Protein AF-A0AAW1X2B5-F1 (afdb_monomer)

Nearest PDB structures (foldseek):
  7bmh-assembly1_A  TM=5.092E-01  e=4.587E+00  Plenodomus lingam

InterPro domains:
  IPR006766 Protein EXORDIUM-like [PF04674] (61-211)
  IPR006766 Protein EXORDIUM-like [PTHR31279] (61-211)

Organism: Rubus argutus (NCBI:txid59490)

pLDDT: mean 80.4, std 19.4, range [29.48, 98.5]

Mean predicted aligned error: 13.43 Å

Sequence (212 aa):
MASSSASKHLLSFILLLSLFCFSSAARSLAETSDQTQQPILFQYHNGPLLTGKISINLICKCGTHGSSKSSFIRGKSSKFAYIWVGNSETQCPGQCAWPFHQPIYGPQSPPLVAPNNDVGLDGMIINLASLLAGTVTNPFGNGFYQGPKEAPLEAASACPGVYAKGAYPGYAGDLLVDATTGASYNANGLNGKKYLLPALFDPSSSTCSTLV

Radius of gyration: 24.84 Å; Cα contacts (8 Å, |Δi|>4): 389; chains: 1; bounding box: 64×75×65 Å

Secondary structure (DSSP, 8-state):
---SHHHHHHHHHHHHHHHHHHHHHTTTTS------------EE--PPPP-S-------SSSEEEEEEEPP-BTTB--EEEEEEE--TTTS-HHHHSTTTS--SSS--PPPPPPTTS-HHHHHHHHHHHHHHHHHHH-TTSSSEEBS-TTS-B-TTTTSTT--STT-BTTB--S-EE-TTT--EESEE-GGG-EE----EEETTTTEEE---

Solvent-accessible surface area (backbone atoms only — not comparable to full-atom values): 12019 Å² total; per-residue (Å²): 142,89,86,66,67,68,63,55,53,52,54,52,50,53,54,52,51,52,57,52,52,53,57,61,67,65,58,81,79,72,87,83,91,69,90,73,81,70,79,72,70,65,45,76,58,84,50,78,68,72,86,84,92,70,60,72,52,84,63,94,41,45,53,50,53,43,59,48,72,46,75,74,56,95,90,44,68,50,77,46,56,37,43,31,48,13,59,6,65,79,32,55,31,32,69,26,8,54,63,40,28,60,44,83,66,79,61,80,55,82,49,45,42,40,53,74,80,33,43,27,61,50,12,31,49,29,42,45,50,32,36,48,45,30,36,40,48,24,27,77,77,41,19,38,41,42,80,54,83,93,64,56,37,24,40,20,66,67,21,74,68,30,35,15,50,86,39,49,98,67,38,51,30,66,56,49,63,41,91,87,78,57,17,45,28,50,42,84,50,73,95,81,38,44,37,54,52,60,9,36,49,35,70,89,78,64,42,65,46,48,81,69

Foldseek 3Di:
DPDDPVVVVVVVVVVVVVVVVVVVVVPVPDDDPDDPPDQPAWDFLPDDFDDDDADEDEDQDQWAKEKDWDDDDPND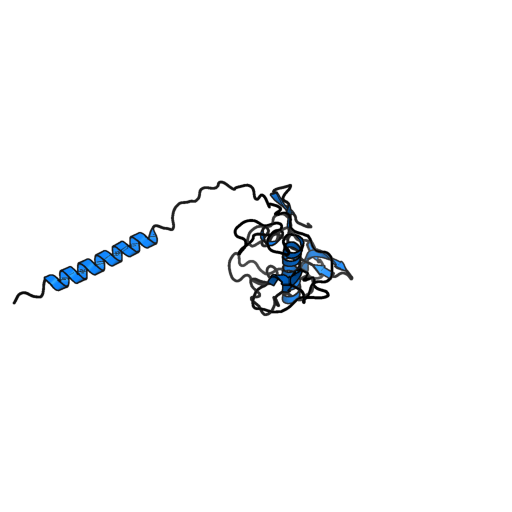IDIDIHIYGYQCVPRQVLVQQPQQDQHPDFDRDHHFQAQVNDSRVQSRQQSCLLNSQCCRQQVHLRGTFDDDSVDTCGFQNVQPLAQEPPDDTPRSYDFDADPPRRGTALDADPPRGGHGYGFTQDSVVSDGDHSD

Structure (mmCIF, N/CA/C/O backbone):
data_AF-A0AAW1X2B5-F1
#
_entry.id   AF-A0AAW1X2B5-F1
#
loop_
_atom_site.group_PDB
_atom_site.id
_atom_site.type_symbol
_atom_site.label_atom_id
_atom_site.label_alt_id
_atom_site.label_comp_id
_atom_site.label_asym_id
_atom_site.label_entity_id
_atom_site.label_seq_id
_atom_site.pdbx_PDB_ins_code
_atom_site.Cartn_x
_atom_site.Cartn_y
_atom_site.Cartn_z
_atom_site.occupancy
_atom_site.B_iso_or_equiv
_atom_site.auth_seq_id
_atom_site.auth_comp_id
_atom_site.auth_asym_id
_atom_site.auth_atom_id
_atom_site.pdbx_PDB_model_num
ATOM 1 N N . MET A 1 1 ? -25.873 59.648 -43.756 1.00 51.69 1 MET A N 1
ATOM 2 C CA . MET A 1 1 ? -26.276 58.821 -42.595 1.00 51.69 1 MET A CA 1
ATOM 3 C C . MET A 1 1 ? -26.430 57.374 -43.053 1.00 51.69 1 MET A C 1
ATOM 5 O O . MET A 1 1 ? -27.494 57.009 -43.520 1.00 51.69 1 MET A O 1
ATOM 9 N N . ALA A 1 2 ? -25.364 56.571 -43.004 1.00 52.06 2 ALA A N 1
ATOM 10 C CA . ALA A 1 2 ? -25.409 55.142 -43.341 1.00 52.06 2 ALA A CA 1
ATOM 11 C C . ALA A 1 2 ? -24.197 54.429 -42.712 1.00 52.06 2 ALA A C 1
ATOM 13 O O . ALA A 1 2 ? -23.234 54.119 -43.396 1.00 52.06 2 ALA A O 1
ATOM 14 N N . SER A 1 3 ? -24.183 54.260 -41.384 1.00 56.12 3 SER A N 1
ATOM 15 C CA . SER A 1 3 ? -23.099 53.526 -40.697 1.00 56.12 3 SER A CA 1
ATOM 16 C C . SER A 1 3 ? -23.541 52.891 -39.366 1.00 56.12 3 SER A C 1
ATOM 18 O O . SER A 1 3 ? -22.819 52.895 -38.379 1.00 56.12 3 SER A O 1
ATOM 20 N N . SER A 1 4 ? -24.778 52.385 -39.292 1.00 59.25 4 SER A N 1
ATOM 21 C CA . SER A 1 4 ? -25.322 51.790 -38.050 1.00 59.25 4 SER A CA 1
ATOM 22 C C . SER A 1 4 ? -25.773 50.332 -38.208 1.00 59.25 4 SER A C 1
ATOM 24 O O . SER A 1 4 ? -25.704 49.564 -37.251 1.00 59.25 4 SER A O 1
ATOM 26 N N . SER A 1 5 ? -26.159 49.900 -39.416 1.00 57.47 5 SER A N 1
ATOM 27 C CA . SER A 1 5 ? -26.649 48.527 -39.628 1.00 57.47 5 SER A CA 1
ATOM 28 C C . SER A 1 5 ? -25.516 47.495 -39.670 1.00 57.47 5 SER A C 1
ATOM 30 O O . SER A 1 5 ? -25.622 46.442 -39.049 1.00 57.47 5 SER A O 1
ATOM 32 N N . ALA A 1 6 ? -24.396 47.805 -40.334 1.00 61.16 6 ALA A N 1
ATOM 33 C CA . ALA A 1 6 ? -23.300 46.850 -40.538 1.00 61.16 6 ALA A CA 1
ATOM 34 C C . ALA A 1 6 ? -22.616 46.412 -39.226 1.00 61.16 6 ALA A C 1
ATOM 36 O O . ALA A 1 6 ? -22.298 45.238 -39.059 1.00 61.16 6 ALA A O 1
ATOM 37 N N . SER A 1 7 ? -22.463 47.330 -38.263 1.00 62.75 7 SER A N 1
ATOM 38 C CA . SER A 1 7 ? -21.841 47.042 -36.960 1.00 62.75 7 SER A CA 1
ATOM 39 C C . SER A 1 7 ? -22.688 46.087 -36.105 1.00 62.75 7 SER A C 1
ATOM 41 O O . SER A 1 7 ? -22.164 45.161 -35.487 1.00 62.75 7 SER A O 1
ATOM 43 N N . LYS A 1 8 ? -24.020 46.232 -36.144 1.00 69.31 8 LYS A N 1
ATOM 44 C CA . LYS A 1 8 ? -24.945 45.348 -35.416 1.00 69.31 8 LYS A CA 1
ATOM 45 C C . LYS A 1 8 ? -24.955 43.928 -35.985 1.00 69.31 8 LYS A C 1
ATOM 47 O O . LYS A 1 8 ? -24.995 42.969 -35.217 1.00 69.31 8 LYS A O 1
ATOM 52 N N . HIS A 1 9 ? -24.865 43.784 -37.309 1.00 70.75 9 HIS A N 1
ATOM 53 C CA . HIS A 1 9 ? -24.763 42.469 -37.947 1.00 70.75 9 HIS A CA 1
ATOM 54 C C . HIS A 1 9 ? -23.423 41.790 -37.655 1.00 70.75 9 HIS A C 1
ATOM 56 O O . HIS A 1 9 ? -23.406 40.590 -37.399 1.00 70.75 9 HIS A O 1
ATOM 62 N N . LEU A 1 10 ? -22.323 42.549 -37.603 1.00 73.12 10 LEU A N 1
ATOM 63 C CA . LEU A 1 10 ? -21.007 42.014 -37.251 1.00 73.12 10 LEU A CA 1
ATOM 64 C C . LEU A 1 10 ? -20.960 41.512 -35.797 1.00 73.12 10 LEU A C 1
ATOM 66 O O . LEU A 1 10 ? -20.498 40.402 -35.547 1.00 73.12 10 LEU A O 1
ATOM 70 N N . LEU A 1 11 ? -21.508 42.279 -34.848 1.00 70.81 11 LEU A N 1
ATOM 71 C CA . LEU A 1 11 ? -21.617 41.873 -33.439 1.00 70.81 11 LEU A CA 1
ATOM 72 C C . LEU A 1 11 ? -22.510 40.637 -33.253 1.00 70.81 11 LEU A C 1
ATOM 74 O O . LEU A 1 11 ? -22.144 39.721 -32.520 1.00 70.81 11 LEU A O 1
ATOM 78 N N . SER A 1 12 ? -23.652 40.576 -33.946 1.00 72.94 12 SER A N 1
ATOM 79 C CA . SER A 1 12 ? -24.540 39.408 -33.906 1.00 72.94 12 SER A CA 1
ATOM 80 C C . SER A 1 12 ? -23.884 38.163 -34.507 1.00 72.94 12 SER A C 1
ATOM 82 O O . SER A 1 12 ? -24.051 37.075 -33.959 1.00 72.94 12 SER A O 1
ATOM 84 N N . PHE A 1 13 ? -23.108 38.313 -35.584 1.00 74.94 13 PHE A N 1
ATOM 85 C CA . PHE A 1 13 ? -22.391 37.207 -36.215 1.00 74.94 13 PHE A CA 1
ATOM 86 C C . PHE A 1 13 ? -21.272 36.664 -35.316 1.00 74.94 13 PHE A C 1
ATOM 88 O O . PHE A 1 13 ? -21.129 35.452 -35.195 1.00 74.94 13 PHE A O 1
ATOM 95 N N . ILE A 1 14 ? -20.537 37.536 -34.614 1.00 75.81 14 ILE A N 1
ATOM 96 C CA . ILE A 1 14 ? -19.508 37.134 -33.638 1.00 75.81 14 ILE A CA 1
ATOM 97 C C . ILE A 1 14 ? -20.132 36.395 -32.443 1.00 75.81 14 ILE A C 1
ATOM 99 O O . ILE A 1 14 ? -19.587 35.383 -32.003 1.00 75.81 14 ILE A O 1
ATOM 103 N N . LEU A 1 15 ? -21.289 36.853 -31.947 1.00 72.62 15 LEU A N 1
ATOM 104 C CA . LEU A 1 15 ? -22.002 36.192 -30.848 1.00 72.62 15 LEU A CA 1
ATOM 105 C C . LEU A 1 15 ? -22.553 34.812 -31.259 1.00 72.62 15 LEU A C 1
ATOM 107 O O . LEU A 1 15 ? -22.524 33.866 -30.477 1.00 72.62 15 LEU A O 1
ATOM 111 N N . LEU A 1 16 ? -23.025 34.674 -32.501 1.00 71.44 16 LEU A N 1
ATOM 112 C CA . LEU A 1 16 ? -23.466 33.390 -33.055 1.00 71.44 16 LEU A CA 1
ATOM 113 C C . LEU A 1 16 ? -22.288 32.430 -33.285 1.00 71.44 16 LEU A C 1
ATOM 115 O O . LEU A 1 16 ? -22.411 31.241 -32.990 1.00 71.44 16 LEU A O 1
ATOM 119 N N . LEU A 1 17 ? -21.134 32.931 -33.744 1.00 69.81 17 LEU A N 1
ATOM 120 C CA . LEU A 1 17 ? -19.923 32.121 -33.914 1.00 69.81 17 LEU A CA 1
ATOM 121 C C . LEU A 1 17 ? -19.403 31.580 -32.573 1.00 69.81 17 LEU A C 1
ATOM 123 O O . LEU A 1 17 ? -18.979 30.427 -32.501 1.00 69.81 17 LEU A O 1
ATOM 127 N N . SER A 1 18 ? -19.456 32.379 -31.501 1.00 67.94 18 SER A N 1
ATOM 128 C CA . SER A 1 18 ? -19.015 31.936 -30.174 1.00 67.94 18 SER A CA 1
ATOM 129 C C . SER A 1 18 ? -19.947 30.872 -29.583 1.00 67.94 18 SER A C 1
ATOM 131 O O . SER A 1 18 ? -19.462 29.855 -29.088 1.00 67.94 18 SER A O 1
ATOM 133 N N . LEU A 1 19 ? -21.269 31.027 -29.722 1.00 60.09 19 LEU A N 1
ATOM 134 C CA . LEU A 1 19 ? -22.259 30.009 -29.333 1.00 60.09 19 LEU A CA 1
ATOM 135 C C . LEU A 1 19 ? -22.094 28.687 -30.117 1.00 60.09 19 LEU A C 1
ATOM 137 O O . LEU A 1 19 ? -22.275 27.600 -29.557 1.00 60.09 19 LEU A O 1
ATOM 141 N N . PHE A 1 20 ? -21.686 28.755 -31.389 1.00 58.62 20 PHE A N 1
ATOM 142 C CA . PHE A 1 20 ? -21.415 27.571 -32.214 1.00 58.62 20 PHE A CA 1
ATOM 143 C C . PHE A 1 20 ? -20.097 26.863 -31.832 1.00 58.62 20 PHE A C 1
ATOM 145 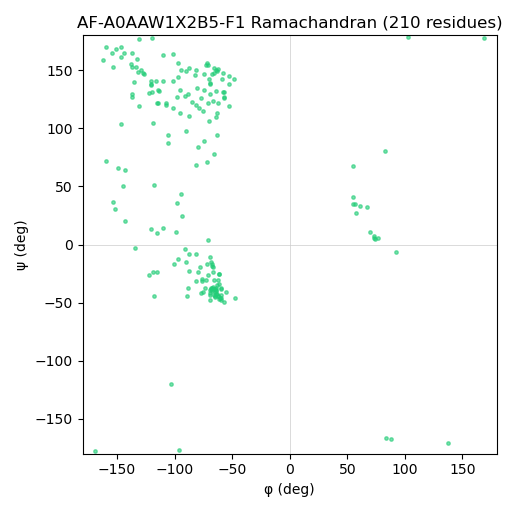O O . PHE A 1 20 ? -20.043 25.630 -31.773 1.00 58.62 20 PHE A O 1
ATOM 152 N N . CYS A 1 21 ? -19.050 27.618 -31.474 1.00 53.88 21 CYS A N 1
ATOM 153 C CA . CYS A 1 21 ? -17.799 27.058 -30.946 1.00 53.88 21 CYS A CA 1
ATOM 154 C C . CYS A 1 21 ? -17.984 26.381 -29.575 1.00 53.88 21 CYS A C 1
ATOM 156 O O . CYS A 1 21 ? -17.426 25.306 -29.351 1.00 53.88 21 CYS A O 1
ATOM 158 N N . PHE A 1 22 ? -18.820 26.934 -28.687 1.00 51.41 22 PHE A N 1
ATOM 159 C CA . PHE A 1 22 ? -19.148 26.296 -27.401 1.00 51.41 22 PHE A CA 1
ATOM 160 C C . PHE A 1 22 ? -19.875 24.953 -27.572 1.00 51.41 22 PHE A C 1
ATOM 162 O O . PHE A 1 22 ? -19.616 24.007 -26.829 1.00 51.41 22 PHE A O 1
ATOM 169 N N . SER A 1 23 ? -20.717 24.825 -28.602 1.00 54.38 23 SER A N 1
ATOM 170 C CA . SER A 1 23 ? -21.409 23.566 -28.919 1.00 54.38 23 SER A CA 1
ATOM 171 C C . SER A 1 23 ? -20.467 22.490 -29.480 1.00 54.38 23 SER A C 1
ATOM 173 O O . SER A 1 23 ? -20.725 21.299 -29.320 1.00 54.38 23 SER A O 1
ATOM 175 N N . SER A 1 24 ? -19.360 22.900 -30.108 1.00 49.97 24 SER A N 1
ATOM 176 C CA . SER A 1 24 ? -18.349 21.985 -30.660 1.00 49.97 24 SER A CA 1
ATOM 177 C C . SER A 1 24 ? -17.382 21.475 -29.585 1.00 49.97 24 SER A C 1
ATOM 179 O O . SER A 1 24 ? -16.947 20.329 -29.650 1.00 49.97 24 SER A O 1
ATOM 181 N N . ALA A 1 25 ? -17.107 22.278 -28.551 1.00 48.47 25 ALA A N 1
ATOM 182 C CA . ALA A 1 25 ? -16.304 21.857 -27.401 1.00 48.47 25 ALA A CA 1
ATOM 183 C C . ALA A 1 25 ? -17.080 20.946 -26.425 1.00 48.47 25 ALA A C 1
ATOM 185 O O . ALA A 1 25 ? -16.487 20.070 -25.801 1.00 48.47 25 ALA A O 1
ATOM 186 N N . ALA A 1 26 ? -18.407 21.098 -26.326 1.00 50.47 26 ALA A N 1
ATOM 187 C CA . ALA A 1 26 ? -19.252 20.289 -25.440 1.00 50.47 26 ALA A CA 1
ATOM 188 C C . ALA A 1 26 ? -19.641 18.906 -26.008 1.00 50.47 26 ALA A C 1
ATOM 190 O O . ALA A 1 26 ? -20.211 18.090 -25.288 1.00 50.47 26 ALA A O 1
ATOM 191 N N . ARG A 1 27 ? -19.338 18.616 -27.283 1.00 47.69 27 ARG A N 1
ATOM 192 C CA . ARG A 1 27 ? -19.651 17.323 -27.925 1.00 47.69 27 ARG A CA 1
ATOM 193 C C . ARG A 1 27 ? -18.550 16.265 -27.815 1.00 47.69 27 ARG A C 1
ATOM 195 O O . ARG A 1 27 ? -18.793 15.128 -28.194 1.00 47.69 27 ARG A O 1
ATOM 202 N N . SER A 1 28 ? -17.390 16.579 -27.238 1.00 47.53 28 SER A N 1
ATOM 203 C CA . SER A 1 28 ? -16.326 15.589 -26.992 1.00 47.53 28 SER A CA 1
ATOM 204 C C . SER A 1 28 ? -16.378 14.991 -25.576 1.00 47.53 28 SER A C 1
ATOM 206 O O . SER A 1 28 ? -15.348 14.880 -24.914 1.00 47.53 28 SER A O 1
ATOM 208 N N . LEU A 1 29 ? -17.571 14.633 -25.090 1.00 40.59 29 LEU A N 1
ATOM 209 C CA . LEU A 1 29 ? -17.758 13.958 -23.792 1.00 40.59 29 LEU A CA 1
ATOM 210 C C . LEU A 1 29 ? -18.877 12.897 -23.799 1.00 40.59 29 LEU A C 1
ATOM 212 O O . LEU A 1 29 ? -19.368 12.504 -22.744 1.00 40.59 29 LEU A O 1
ATOM 216 N N . ALA A 1 30 ? -19.266 12.404 -24.975 1.00 44.66 30 ALA A N 1
ATOM 217 C CA . ALA A 1 30 ? -20.167 11.266 -25.100 1.00 44.66 30 ALA A CA 1
ATOM 218 C C . ALA A 1 30 ? -19.658 10.317 -26.197 1.00 44.66 30 ALA A C 1
ATOM 220 O O . ALA A 1 30 ? -19.367 10.762 -27.301 1.00 44.66 30 ALA A O 1
ATOM 221 N N . GLU A 1 31 ? -19.573 9.031 -25.844 1.00 40.00 31 GLU A N 1
ATOM 222 C CA . GLU A 1 31 ? -19.317 7.857 -26.698 1.00 40.00 31 GLU A CA 1
ATOM 223 C C . GLU A 1 31 ? -17.861 7.522 -27.067 1.00 40.00 31 GLU A C 1
ATOM 225 O O . GLU A 1 31 ? -17.415 7.681 -28.197 1.00 40.00 31 GLU A O 1
ATOM 230 N N . THR A 1 32 ? -17.150 6.873 -26.135 1.00 29.48 32 THR A N 1
ATOM 231 C CA . THR A 1 32 ? -16.532 5.562 -26.440 1.00 29.48 32 THR A CA 1
ATOM 232 C C . THR A 1 32 ? -16.468 4.701 -25.174 1.00 29.48 32 THR A C 1
ATOM 234 O O . THR A 1 32 ? -15.411 4.403 -24.629 1.00 29.48 32 THR A O 1
ATOM 237 N N . SER A 1 33 ? -17.636 4.322 -24.656 1.00 37.09 33 SER A N 1
ATOM 238 C CA . SER A 1 33 ? -17.755 3.120 -23.832 1.00 37.09 33 SER A CA 1
ATOM 239 C C . SER A 1 33 ? -17.816 1.914 -24.767 1.00 37.09 33 SER A C 1
ATOM 241 O O . SER A 1 33 ? -18.905 1.463 -25.113 1.00 37.09 33 SER A O 1
ATOM 243 N N . ASP A 1 34 ? -16.660 1.421 -25.204 1.00 30.62 34 ASP A N 1
ATOM 244 C CA . ASP A 1 34 ? -16.559 0.057 -25.723 1.00 30.62 34 ASP A CA 1
ATOM 245 C C . ASP A 1 34 ? -15.583 -0.724 -24.842 1.00 30.62 34 ASP A C 1
ATOM 247 O O . ASP A 1 34 ? -14.369 -0.497 -24.825 1.00 30.62 34 ASP A O 1
ATOM 251 N N . GLN A 1 35 ? -16.164 -1.581 -24.006 1.00 38.78 35 GLN A N 1
ATOM 252 C CA . GLN A 1 35 ? -15.448 -2.523 -23.167 1.00 38.78 35 GLN A CA 1
ATOM 253 C C . GLN A 1 35 ? -14.922 -3.666 -24.040 1.00 38.78 35 GLN A C 1
ATOM 255 O O . GLN A 1 35 ? -15.532 -4.726 -24.131 1.00 38.78 35 GLN A O 1
ATOM 260 N N . THR A 1 36 ? -13.717 -3.514 -24.576 1.00 31.20 36 THR A N 1
ATOM 261 C CA . THR A 1 36 ? -12.809 -4.658 -24.711 1.00 31.20 36 THR A CA 1
ATOM 262 C C . THR A 1 36 ? -11.732 -4.516 -23.656 1.00 31.20 36 THR A C 1
ATOM 264 O O . THR A 1 36 ? -10.735 -3.819 -23.836 1.00 31.20 36 THR A O 1
ATOM 267 N N . GLN A 1 37 ? -11.973 -5.158 -22.517 1.00 36.97 37 GLN A N 1
ATOM 268 C CA . GLN A 1 37 ? -11.003 -5.338 -21.451 1.00 36.97 37 GLN A CA 1
ATOM 269 C C . GLN A 1 37 ? -9.857 -6.178 -22.031 1.00 36.97 37 GLN A C 1
ATOM 271 O O . GLN A 1 37 ? -9.945 -7.402 -22.118 1.00 36.97 37 GLN A O 1
ATOM 276 N N . GLN A 1 38 ? -8.808 -5.513 -22.525 1.00 38.38 38 GLN A N 1
ATOM 277 C CA . GLN A 1 38 ? -7.570 -6.200 -22.868 1.00 38.38 38 GLN A CA 1
ATOM 278 C C . GLN A 1 38 ? -7.073 -6.904 -21.598 1.00 38.38 38 GLN A C 1
ATOM 280 O O . GLN A 1 38 ? -7.033 -6.265 -20.541 1.00 38.38 38 GLN A O 1
ATOM 285 N N . PRO A 1 39 ? -6.716 -8.198 -21.661 1.00 41.91 39 PRO A N 1
ATOM 286 C CA . PRO A 1 39 ? -6.140 -8.877 -20.517 1.00 41.91 39 PRO A CA 1
ATOM 287 C C . PRO A 1 39 ? -4.891 -8.110 -20.079 1.00 41.91 39 PRO A C 1
ATOM 289 O O . PRO A 1 39 ? -4.003 -7.806 -20.878 1.00 41.91 39 PRO A O 1
ATOM 292 N N . ILE A 1 40 ? -4.881 -7.753 -18.802 1.00 48.50 40 ILE A N 1
ATOM 293 C CA . ILE A 1 40 ? -3.825 -7.065 -18.072 1.00 48.50 40 ILE A CA 1
ATOM 294 C C . ILE A 1 40 ? -2.599 -7.985 -18.003 1.00 48.50 40 ILE A C 1
ATOM 296 O O . ILE A 1 40 ? -2.346 -8.665 -17.014 1.00 48.50 40 ILE A O 1
ATOM 300 N N . LEU A 1 41 ? -1.861 -8.059 -19.110 1.00 55.66 41 LEU A N 1
ATOM 301 C CA . LEU A 1 41 ? -0.647 -8.853 -19.225 1.00 55.66 41 LEU A CA 1
ATOM 302 C C . LEU A 1 41 ? 0.547 -7.984 -18.830 1.00 55.66 41 LEU A C 1
ATOM 304 O O . LEU A 1 41 ? 1.059 -7.213 -19.642 1.00 55.66 41 LEU A O 1
ATOM 308 N N . PHE A 1 42 ? 0.999 -8.117 -17.582 1.00 48.75 42 PHE A N 1
ATOM 309 C CA . PHE A 1 42 ? 2.261 -7.527 -17.145 1.00 48.75 42 PHE A CA 1
ATOM 310 C C . PHE A 1 42 ? 3.406 -8.148 -17.933 1.00 48.75 42 PHE A C 1
ATOM 312 O O . PHE A 1 42 ? 3.700 -9.337 -17.803 1.00 48.75 42 PHE A O 1
ATOM 319 N N . GLN A 1 43 ? 4.054 -7.342 -18.767 1.00 58.38 43 GLN A N 1
ATOM 320 C CA . GLN A 1 43 ? 5.165 -7.810 -19.579 1.00 58.38 43 GLN A CA 1
ATOM 321 C C . GLN A 1 43 ? 6.464 -7.665 -18.796 1.00 58.38 43 GLN A C 1
ATOM 323 O O . GLN A 1 43 ? 6.770 -6.605 -18.251 1.00 58.38 43 GLN A O 1
ATOM 328 N N . TYR A 1 44 ? 7.241 -8.745 -18.742 1.00 46.56 44 TYR A N 1
ATOM 329 C CA . TYR A 1 44 ? 8.595 -8.689 -18.217 1.00 46.56 44 TYR A CA 1
ATOM 330 C C . TYR A 1 44 ? 9.531 -8.110 -19.272 1.00 46.56 44 TYR A C 1
ATOM 332 O O . TYR A 1 44 ? 9.754 -8.720 -20.316 1.00 46.56 44 TYR A O 1
ATOM 340 N N . HIS A 1 45 ? 10.142 -6.966 -18.987 1.00 64.38 45 HIS A N 1
ATOM 341 C CA . HIS A 1 45 ? 11.088 -6.326 -19.903 1.00 64.38 45 HIS A CA 1
ATOM 342 C C . HIS A 1 45 ? 12.565 -6.712 -19.636 1.00 64.38 45 HIS A C 1
ATOM 344 O O . HIS A 1 45 ? 13.479 -5.988 -20.033 1.00 64.38 45 HIS A O 1
ATOM 350 N N . ASN A 1 46 ? 12.813 -7.880 -19.020 1.00 61.97 46 ASN A N 1
ATOM 351 C CA . ASN A 1 46 ? 14.142 -8.480 -18.796 1.00 61.97 46 ASN A CA 1
ATOM 352 C C . ASN A 1 46 ? 15.117 -7.645 -17.933 1.00 61.97 46 ASN A C 1
ATOM 354 O O . ASN A 1 46 ? 16.332 -7.665 -18.146 1.00 61.97 46 ASN A O 1
ATOM 358 N N . GLY A 1 47 ? 14.595 -6.901 -16.954 1.00 56.19 47 GLY A N 1
ATOM 359 C CA . GLY A 1 47 ? 15.385 -6.094 -16.017 1.00 56.19 47 GLY A CA 1
ATOM 360 C C . GLY A 1 47 ? 15.861 -6.859 -14.761 1.00 56.19 47 GLY A C 1
ATOM 361 O O . GLY A 1 47 ? 15.186 -7.782 -14.318 1.00 56.19 47 GLY A O 1
ATOM 362 N N . PRO A 1 48 ? 16.994 -6.479 -14.136 1.00 49.16 48 PRO A N 1
ATOM 363 C CA . PRO A 1 48 ? 17.461 -7.100 -12.890 1.00 49.16 48 PRO A CA 1
ATOM 364 C C . PRO A 1 48 ? 16.556 -6.769 -11.687 1.00 49.16 48 PRO A C 1
ATOM 366 O O . PRO A 1 48 ? 16.196 -5.608 -11.520 1.00 49.16 48 PRO A O 1
ATOM 369 N N . LEU A 1 49 ? 16.264 -7.752 -10.821 1.00 53.22 49 LEU A N 1
ATOM 370 C CA . LEU A 1 49 ? 15.539 -7.595 -9.543 1.00 53.22 49 LEU A CA 1
ATOM 371 C C . LEU A 1 49 ? 16.522 -7.310 -8.388 1.00 53.22 49 LEU A C 1
ATOM 373 O O . LEU A 1 49 ? 17.664 -7.775 -8.418 1.00 53.22 49 LEU A O 1
ATOM 377 N N . LEU A 1 50 ? 16.106 -6.557 -7.365 1.00 50.88 50 LEU A N 1
ATOM 378 C CA . LEU A 1 50 ? 16.994 -6.151 -6.263 1.00 50.88 50 LEU A CA 1
ATOM 379 C C . LEU A 1 50 ? 16.953 -7.059 -5.027 1.00 50.88 50 LEU A C 1
ATOM 381 O O . LEU A 1 50 ? 15.912 -7.590 -4.654 1.00 50.88 50 LEU A O 1
ATOM 385 N N . THR A 1 51 ? 18.096 -7.114 -4.331 1.00 49.34 51 THR A N 1
ATOM 386 C CA . THR A 1 51 ? 18.286 -7.674 -2.979 1.00 49.34 51 THR A CA 1
ATOM 387 C C . THR A 1 51 ? 19.193 -6.733 -2.161 1.00 49.34 51 THR A C 1
ATOM 389 O O . THR A 1 51 ? 20.283 -6.411 -2.634 1.00 49.34 51 THR A O 1
ATOM 392 N N . GLY A 1 52 ? 18.802 -6.285 -0.956 1.00 51.12 52 GLY A N 1
ATOM 393 C CA . GLY A 1 52 ? 19.660 -5.463 -0.069 1.00 51.12 52 GLY A CA 1
ATOM 394 C C . GLY A 1 52 ? 18.966 -4.281 0.639 1.00 51.12 52 GLY A C 1
ATOM 395 O O . GLY A 1 52 ? 17.745 -4.172 0.611 1.00 51.12 52 GLY A O 1
ATOM 396 N N . LYS A 1 53 ? 19.746 -3.403 1.304 1.00 37.28 53 LYS A N 1
ATOM 397 C CA . LYS A 1 53 ? 19.258 -2.211 2.047 1.00 37.28 53 LYS A CA 1
ATOM 398 C C . LYS A 1 53 ? 18.971 -1.025 1.106 1.00 37.28 53 LYS A C 1
ATOM 400 O O . LYS A 1 53 ? 19.813 -0.701 0.275 1.00 37.28 53 LYS A O 1
ATOM 405 N N . ILE A 1 54 ? 17.826 -0.357 1.290 1.00 49.56 54 ILE A N 1
ATOM 406 C CA . ILE A 1 54 ? 17.289 0.717 0.425 1.00 49.56 54 ILE A CA 1
ATOM 407 C C . ILE A 1 54 ? 17.127 2.021 1.244 1.00 49.56 54 ILE A C 1
ATOM 409 O O . ILE A 1 54 ? 16.687 1.963 2.390 1.00 49.56 54 ILE A O 1
ATOM 413 N N . SER A 1 55 ? 17.498 3.187 0.690 1.00 41.62 55 SER A N 1
ATOM 414 C CA . SER A 1 55 ? 17.441 4.510 1.363 1.00 41.62 55 SER A CA 1
ATOM 415 C C . SER A 1 55 ? 16.174 5.313 1.020 1.00 41.62 55 SER A C 1
ATOM 417 O O . SER A 1 55 ? 15.758 5.272 -0.136 1.00 41.62 55 SER A O 1
ATOM 419 N N . ILE A 1 56 ? 15.635 6.077 1.996 1.00 40.19 56 ILE A N 1
ATOM 420 C CA . ILE A 1 56 ? 14.367 6.850 1.943 1.00 40.19 56 ILE A CA 1
ATOM 421 C C . ILE A 1 56 ? 14.596 8.360 2.184 1.00 40.19 56 ILE A C 1
ATOM 423 O O . ILE A 1 56 ? 15.378 8.718 3.057 1.00 40.19 56 ILE A O 1
ATOM 427 N N . ASN A 1 57 ? 13.933 9.246 1.420 1.00 37.84 57 ASN A N 1
ATOM 428 C CA . ASN A 1 57 ? 13.970 10.729 1.536 1.00 37.84 57 ASN A CA 1
ATOM 429 C C . ASN A 1 57 ? 12.527 11.321 1.542 1.00 37.84 57 ASN A C 1
ATOM 431 O O . ASN A 1 57 ? 11.613 10.518 1.362 1.00 37.84 57 ASN A O 1
ATOM 435 N N . LEU A 1 58 ? 12.299 12.664 1.710 1.00 36.56 58 LEU A N 1
ATOM 436 C CA . LEU A 1 58 ? 10.949 13.336 1.743 1.00 36.56 58 LEU A CA 1
ATOM 437 C C . LEU A 1 58 ? 10.645 14.462 0.645 1.00 36.56 58 LEU A C 1
ATOM 439 O O . LEU A 1 58 ? 11.554 15.218 0.337 1.00 36.56 58 LEU A O 1
ATOM 443 N N . ILE A 1 59 ? 9.423 14.570 0.045 1.00 46.22 59 ILE A N 1
ATOM 444 C CA . ILE A 1 59 ? 8.830 15.347 -1.109 1.00 46.22 59 ILE A CA 1
ATOM 445 C C . ILE A 1 59 ? 7.273 15.315 -0.945 1.00 46.22 59 ILE A C 1
ATOM 447 O O . ILE A 1 59 ? 6.768 14.436 -0.278 1.00 46.22 59 ILE A O 1
ATOM 451 N N . CYS A 1 60 ? 6.460 16.217 -1.516 1.00 54.00 60 CYS A N 1
ATOM 452 C CA . CYS A 1 60 ? 4.980 16.197 -1.399 1.00 54.00 60 CYS A CA 1
ATOM 453 C C . CYS A 1 60 ? 4.277 15.212 -2.380 1.00 54.00 60 CYS A C 1
ATOM 455 O O . CYS A 1 60 ? 3.627 15.624 -3.339 1.00 54.00 60 CYS A O 1
ATOM 457 N N . LYS A 1 61 ? 4.459 13.901 -2.182 1.00 72.94 61 LYS A N 1
ATOM 458 C CA . LYS A 1 61 ? 3.756 12.774 -2.846 1.00 72.94 61 LYS A CA 1
ATOM 459 C C . LYS A 1 61 ? 3.630 11.634 -1.818 1.00 72.94 61 LYS A C 1
ATOM 461 O O . LYS A 1 61 ? 4.404 11.616 -0.876 1.00 72.94 61 LYS A O 1
ATOM 466 N N . CYS A 1 62 ? 2.745 10.647 -1.983 1.00 87.75 62 CYS A N 1
ATOM 467 C CA . CYS A 1 62 ? 2.725 9.502 -1.045 1.00 87.75 62 CYS A CA 1
ATOM 468 C C . CYS A 1 62 ? 4.039 8.701 -1.079 1.00 87.75 62 CYS A C 1
ATOM 470 O O . CYS A 1 62 ? 4.502 8.166 -0.072 1.00 87.75 62 CYS A O 1
ATOM 472 N N . GLY A 1 63 ? 4.680 8.684 -2.247 1.00 89.12 63 GLY A N 1
ATOM 473 C CA . GLY A 1 63 ? 6.024 8.176 -2.447 1.00 89.12 63 GLY A CA 1
ATOM 474 C C . GLY A 1 63 ? 6.367 8.030 -3.931 1.00 89.12 63 GLY A C 1
ATOM 475 O O . GLY A 1 63 ? 5.551 8.325 -4.804 1.00 89.12 63 GLY A O 1
ATOM 476 N N . THR A 1 64 ? 7.592 7.611 -4.223 1.00 89.44 64 THR A N 1
ATOM 477 C CA . THR A 1 64 ? 8.058 7.181 -5.545 1.00 89.44 64 THR A CA 1
ATOM 478 C C . THR A 1 64 ? 9.208 6.208 -5.354 1.00 89.44 64 THR A C 1
ATOM 480 O O . THR A 1 64 ? 9.940 6.304 -4.376 1.00 89.44 64 THR A O 1
ATOM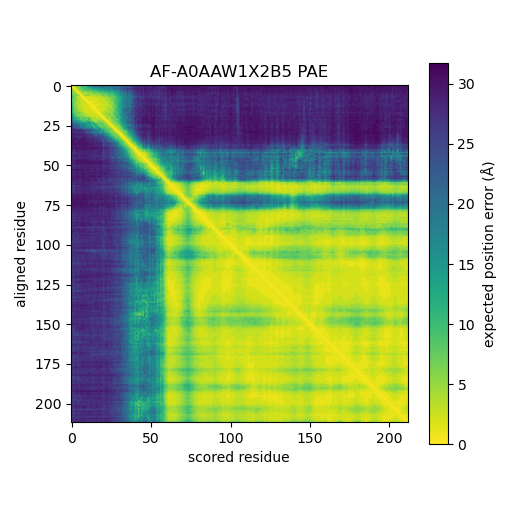 483 N N . HIS A 1 65 ? 9.430 5.303 -6.295 1.00 90.88 65 HIS A N 1
ATOM 484 C CA . HIS A 1 65 ? 10.729 4.645 -6.409 1.00 90.88 65 HIS A CA 1
ATOM 485 C C . HIS A 1 65 ? 11.437 5.128 -7.667 1.00 90.88 65 HIS A C 1
ATOM 487 O O . HIS A 1 65 ? 10.838 5.782 -8.523 1.00 90.88 65 HIS A O 1
ATOM 493 N N . GLY A 1 66 ? 12.741 4.904 -7.725 1.00 90.25 66 GLY A N 1
ATOM 494 C CA . GLY A 1 66 ? 13.560 5.316 -8.849 1.00 90.25 66 GLY A CA 1
ATOM 495 C C . GLY A 1 66 ? 14.944 4.706 -8.769 1.00 90.25 66 GLY A C 1
ATOM 496 O O . GLY A 1 66 ? 15.265 3.953 -7.853 1.00 90.25 66 GLY A O 1
ATOM 497 N N . SER A 1 67 ? 15.794 5.058 -9.726 1.00 90.31 67 SER A N 1
ATOM 498 C CA . SER A 1 67 ? 17.179 4.604 -9.737 1.00 90.31 67 SER A CA 1
ATOM 499 C C . SER A 1 67 ? 18.149 5.729 -10.021 1.00 90.31 67 SER A C 1
ATOM 501 O O . SER A 1 67 ? 17.822 6.727 -10.663 1.00 90.31 67 SER A O 1
ATOM 503 N N . SER A 1 68 ? 19.363 5.567 -9.514 1.00 88.44 68 SER A N 1
ATOM 504 C CA . SER A 1 68 ? 20.467 6.478 -9.760 1.00 88.44 68 SER A CA 1
ATOM 505 C C . SER A 1 68 ? 21.744 5.694 -10.040 1.00 88.44 68 SER A C 1
ATOM 507 O O . SER A 1 68 ? 21.828 4.480 -9.827 1.00 88.44 68 SER A O 1
ATOM 509 N N . LYS A 1 69 ? 22.744 6.387 -10.579 1.00 87.69 69 LYS A N 1
ATOM 510 C CA . LYS A 1 69 ? 24.085 5.843 -10.770 1.00 87.69 69 LYS A CA 1
ATOM 511 C C . LYS A 1 69 ? 24.907 6.150 -9.528 1.00 87.69 69 LYS A C 1
ATOM 513 O O . LYS A 1 69 ? 24.995 7.295 -9.098 1.0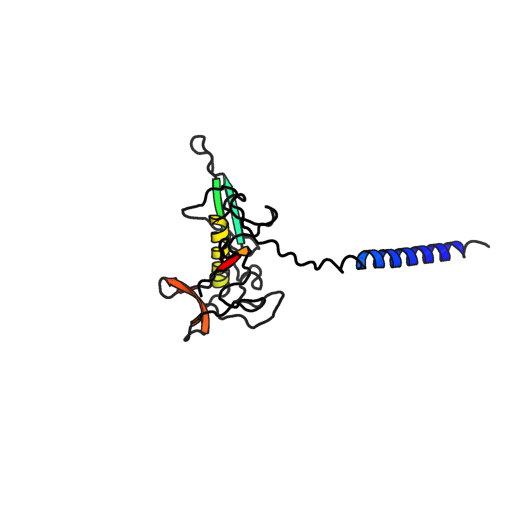0 87.69 69 LYS A O 1
ATOM 518 N N . SER A 1 70 ? 25.526 5.122 -8.970 1.00 77.81 70 SER A N 1
ATOM 519 C CA . SER A 1 70 ? 26.546 5.267 -7.943 1.00 77.81 70 SER A CA 1
ATOM 520 C C . SER A 1 70 ? 27.780 5.955 -8.523 1.00 77.81 70 SER A C 1
ATOM 522 O O . SER A 1 70 ? 28.093 5.808 -9.713 1.00 77.81 70 SER A O 1
ATOM 524 N N . SER A 1 71 ? 28.503 6.653 -7.645 1.00 75.56 71 SER A N 1
ATOM 525 C CA . SER A 1 71 ? 29.814 7.234 -7.921 1.00 75.56 71 SER A CA 1
ATOM 526 C C . SER A 1 71 ? 30.744 6.211 -8.571 1.00 75.56 71 SER A C 1
ATOM 528 O O . SER A 1 71 ? 30.729 5.028 -8.222 1.00 75.56 71 SER A O 1
ATOM 530 N N . PHE A 1 72 ? 31.558 6.676 -9.519 1.00 73.00 72 PHE A N 1
ATOM 531 C CA . PHE A 1 72 ? 32.562 5.855 -10.187 1.00 73.00 72 PHE A CA 1
ATOM 532 C C . PHE A 1 72 ? 33.608 5.385 -9.175 1.00 73.00 72 PHE A C 1
ATOM 534 O O . PHE A 1 72 ? 34.431 6.170 -8.712 1.00 73.00 72 PHE A O 1
ATOM 541 N N . ILE A 1 73 ? 33.606 4.090 -8.860 1.00 71.75 73 ILE A N 1
ATOM 542 C CA . ILE A 1 73 ? 34.652 3.459 -8.054 1.00 71.75 73 ILE A CA 1
ATOM 543 C C . ILE A 1 73 ? 35.360 2.439 -8.947 1.00 71.75 73 ILE A C 1
ATOM 545 O O . ILE A 1 73 ? 34.731 1.538 -9.499 1.00 71.75 73 ILE A O 1
ATOM 549 N N . ARG A 1 74 ? 36.681 2.596 -9.120 1.00 70.56 74 ARG A N 1
ATOM 550 C CA . ARG A 1 74 ? 37.537 1.705 -9.937 1.00 70.56 74 ARG A CA 1
ATOM 551 C C . ARG A 1 74 ? 37.059 1.534 -11.392 1.00 70.56 74 ARG A C 1
ATOM 553 O O . ARG A 1 74 ? 37.060 0.428 -11.926 1.00 70.56 74 ARG A O 1
ATOM 560 N N . GLY A 1 75 ? 36.614 2.619 -12.028 1.00 73.31 75 GLY A N 1
ATOM 561 C CA . GLY A 1 75 ? 36.199 2.611 -13.439 1.00 73.31 75 GLY A CA 1
ATOM 562 C C . GLY A 1 75 ? 34.855 1.927 -13.723 1.00 73.31 75 GLY A C 1
ATOM 563 O O . GLY A 1 75 ? 34.471 1.818 -14.883 1.00 73.31 75 GLY A O 1
ATOM 564 N N . LYS A 1 76 ? 34.115 1.493 -12.692 1.00 71.19 76 LYS A N 1
ATOM 565 C CA . LYS A 1 76 ? 32.763 0.937 -12.826 1.00 71.19 76 LYS A CA 1
ATOM 566 C C . LYS A 1 76 ? 31.750 1.865 -12.155 1.00 71.19 76 LYS A C 1
ATOM 568 O O . LYS A 1 76 ? 31.957 2.312 -11.028 1.00 71.19 76 LYS A O 1
ATOM 573 N N . SER A 1 77 ? 30.658 2.157 -12.859 1.00 74.38 77 SER A N 1
ATOM 574 C CA . SER A 1 77 ? 29.480 2.825 -12.302 1.00 74.38 77 SER A CA 1
ATOM 575 C C . SER A 1 77 ? 28.364 1.793 -12.187 1.00 74.38 77 SER A C 1
ATOM 577 O O . SER A 1 77 ? 27.991 1.164 -13.177 1.00 74.38 77 SER A O 1
ATOM 579 N N . SER A 1 78 ? 27.857 1.603 -10.972 1.00 80.62 78 SER A N 1
ATOM 580 C CA . SER A 1 78 ? 26.752 0.683 -10.689 1.00 80.62 78 SER A CA 1
ATOM 581 C C . SER A 1 78 ? 25.458 1.471 -10.544 1.00 80.62 78 SER A C 1
ATOM 583 O O . SER A 1 78 ? 25.461 2.550 -9.957 1.00 80.62 78 SER A O 1
ATOM 585 N N . LYS A 1 79 ? 24.341 0.950 -11.052 1.00 86.00 79 LYS A N 1
ATOM 586 C CA . LYS A 1 79 ? 23.022 1.515 -10.747 1.00 86.00 79 LYS A CA 1
ATOM 587 C C . LYS A 1 79 ? 22.529 0.982 -9.402 1.00 86.00 79 LYS A C 1
ATOM 589 O O . LYS A 1 79 ? 22.781 -0.174 -9.076 1.00 86.00 79 LYS A O 1
ATOM 594 N N . PHE A 1 80 ? 21.805 1.807 -8.662 1.00 87.12 80 PHE A N 1
ATOM 595 C CA . PHE A 1 80 ? 21.067 1.406 -7.466 1.00 87.12 80 PHE A CA 1
ATOM 596 C C . PHE A 1 80 ? 19.649 1.967 -7.545 1.00 87.12 80 PHE A C 1
ATOM 598 O O . PHE A 1 80 ? 19.455 3.034 -8.133 1.00 87.12 80 PHE A O 1
ATOM 605 N N . ALA A 1 81 ? 18.670 1.260 -6.979 1.00 90.62 81 ALA A N 1
ATOM 606 C CA . ALA A 1 81 ? 17.337 1.821 -6.791 1.00 90.62 81 ALA A CA 1
ATOM 607 C C . ALA A 1 81 ? 17.171 2.371 -5.377 1.00 90.62 81 ALA A C 1
ATOM 609 O O . ALA A 1 81 ? 17.870 1.973 -4.442 1.00 90.62 81 ALA A O 1
ATOM 610 N N . TYR A 1 82 ? 16.242 3.301 -5.244 1.00 88.50 82 TYR A N 1
ATOM 611 C CA . TYR A 1 82 ? 15.854 3.915 -3.989 1.00 88.50 82 TYR A CA 1
ATOM 612 C C . TYR A 1 82 ? 14.334 4.032 -3.937 1.00 88.50 82 TYR A C 1
ATOM 614 O O . TYR A 1 82 ? 13.670 4.144 -4.969 1.00 88.50 82 TYR A O 1
ATOM 622 N N . ILE A 1 83 ? 13.799 4.037 -2.722 1.00 92.25 83 ILE A N 1
ATOM 623 C CA . ILE A 1 83 ? 12.385 4.291 -2.462 1.00 92.25 83 ILE A CA 1
ATOM 624 C C . ILE A 1 83 ? 12.311 5.585 -1.691 1.00 92.25 83 ILE A C 1
ATOM 626 O O . ILE A 1 83 ? 13.024 5.776 -0.726 1.00 92.25 83 ILE A O 1
ATOM 630 N N . TRP A 1 84 ? 11.427 6.465 -2.095 1.00 87.88 84 TRP A N 1
ATOM 631 C CA . TRP A 1 84 ? 11.139 7.722 -1.451 1.00 87.88 84 TRP A CA 1
ATOM 632 C C . TRP A 1 84 ? 9.699 7.638 -0.930 1.00 87.88 84 TRP A C 1
ATOM 634 O O . TRP A 1 84 ? 8.796 7.351 -1.710 1.00 87.88 84 TRP A O 1
ATOM 644 N N . VAL A 1 85 ? 9.478 7.817 0.375 1.00 90.44 85 VAL A N 1
ATOM 645 C CA . VAL A 1 85 ? 8.146 7.703 0.998 1.00 90.44 85 VAL A CA 1
ATOM 646 C C . VAL A 1 85 ? 7.821 9.011 1.688 1.00 90.44 85 VAL A C 1
ATOM 648 O O . VAL A 1 85 ? 8.636 9.546 2.442 1.00 90.44 85 VAL A O 1
ATOM 651 N N . GLY A 1 86 ? 6.627 9.521 1.415 1.00 86.00 86 GLY A N 1
ATOM 652 C CA . GLY A 1 86 ? 6.127 10.740 2.018 1.00 86.00 86 GLY A CA 1
ATOM 653 C C . GLY A 1 86 ? 5.543 10.516 3.399 1.00 86.00 86 GLY A C 1
ATOM 654 O O . GLY A 1 86 ? 4.981 9.458 3.674 1.00 86.00 86 GLY A O 1
ATOM 655 N N . ASN A 1 87 ? 5.620 11.532 4.260 1.00 84.06 87 ASN A N 1
ATOM 656 C CA . ASN A 1 87 ? 4.905 11.495 5.531 1.00 84.06 87 ASN A CA 1
ATOM 657 C C . ASN A 1 87 ? 3.399 11.612 5.260 1.00 84.06 87 ASN A C 1
ATOM 659 O O . ASN A 1 87 ? 2.902 12.698 4.966 1.00 84.06 87 ASN A O 1
ATOM 663 N N . SER A 1 88 ? 2.677 10.502 5.406 1.00 87.69 88 SER A N 1
ATOM 664 C CA . SER A 1 88 ? 1.248 10.427 5.089 1.00 87.69 88 SER A CA 1
ATOM 665 C C . SER A 1 88 ? 0.361 11.243 6.041 1.00 87.69 88 SER A C 1
ATOM 667 O O . SER A 1 88 ? -0.775 11.528 5.688 1.00 87.69 88 SER A O 1
ATOM 669 N N . GLU A 1 89 ? 0.862 11.675 7.204 1.00 82.56 89 GLU A N 1
ATOM 670 C CA . GLU A 1 89 ? 0.139 12.560 8.134 1.00 82.56 89 GLU A CA 1
ATOM 671 C C . GLU A 1 89 ? 0.100 14.019 7.663 1.00 82.56 89 GLU A C 1
ATOM 673 O O . GLU A 1 89 ? -0.845 14.754 7.936 1.00 82.56 89 GLU A O 1
ATOM 678 N N . THR A 1 90 ? 1.138 14.465 6.957 1.00 78.88 90 THR A N 1
ATOM 679 C CA . THR A 1 90 ? 1.297 15.882 6.584 1.00 78.88 90 THR A CA 1
ATOM 680 C C . THR A 1 90 ? 1.225 16.106 5.079 1.00 78.88 90 THR A C 1
ATOM 682 O O . THR A 1 90 ? 0.879 17.195 4.627 1.00 78.88 90 THR A O 1
ATOM 685 N N . GLN A 1 91 ? 1.508 15.078 4.281 1.00 74.25 91 GLN A N 1
ATOM 686 C CA . GLN A 1 91 ? 1.551 15.144 2.825 1.00 74.25 91 GLN A CA 1
ATOM 687 C C . GLN A 1 91 ? 0.314 14.451 2.253 1.00 74.25 91 GLN A C 1
ATOM 689 O O . GLN A 1 91 ? 0.333 13.262 1.958 1.00 74.25 91 GLN A O 1
ATOM 694 N N . CYS A 1 92 ? -0.769 15.218 2.109 1.00 78.06 92 CYS A N 1
ATOM 695 C CA . CYS A 1 92 ? -2.061 14.769 1.570 1.00 78.06 92 CYS A CA 1
ATOM 696 C C . CYS A 1 92 ? -2.667 13.543 2.299 1.00 78.06 92 CYS A C 1
ATOM 698 O O . CYS A 1 92 ? -2.828 12.489 1.679 1.00 78.06 92 CYS A O 1
ATOM 700 N N . PRO A 1 93 ? -3.090 13.666 3.575 1.00 83.94 93 PRO A N 1
ATOM 701 C CA . PRO A 1 93 ? -3.592 12.531 4.367 1.00 83.94 93 PRO A CA 1
ATOM 702 C C . PRO A 1 93 ? -4.752 11.777 3.726 1.00 83.94 93 PRO A C 1
ATOM 704 O O . PRO A 1 93 ? -4.749 10.550 3.672 1.00 83.94 93 PRO A O 1
ATOM 707 N N . GLY A 1 94 ? -5.695 12.501 3.120 1.00 84.06 94 GLY A N 1
ATOM 708 C CA . GLY A 1 94 ? -6.811 11.894 2.392 1.00 84.06 94 GLY A CA 1
ATOM 709 C C . GLY A 1 94 ? -6.442 11.215 1.066 1.00 84.06 94 GLY A C 1
ATOM 710 O O . GLY A 1 94 ? -7.328 10.788 0.338 1.00 84.06 94 GLY A O 1
ATOM 711 N N . GLN A 1 95 ? -5.164 11.142 0.701 1.00 85.81 95 GLN A N 1
ATOM 712 C CA . GLN A 1 95 ? -4.684 10.296 -0.396 1.00 85.81 95 GLN A CA 1
ATOM 713 C C . GLN A 1 95 ? -3.708 9.242 0.119 1.00 85.81 95 GLN A C 1
ATOM 715 O O . GLN A 1 95 ? -3.819 8.078 -0.247 1.00 85.81 95 GLN A O 1
ATOM 720 N N . CYS A 1 96 ? -2.776 9.638 0.984 1.00 91.06 96 CYS A N 1
ATOM 721 C CA . CYS A 1 96 ? -1.660 8.786 1.381 1.00 91.06 96 CYS A CA 1
ATOM 722 C C . CYS A 1 96 ? -1.940 7.919 2.611 1.00 91.06 96 CYS A C 1
ATOM 724 O O . CYS A 1 96 ? -1.201 6.969 2.846 1.00 91.06 96 CYS A O 1
ATOM 726 N N . ALA A 1 97 ? -2.991 8.217 3.379 1.00 93.88 97 ALA A N 1
ATOM 727 C CA . ALA A 1 97 ? -3.373 7.454 4.563 1.00 93.88 97 ALA A CA 1
ATOM 728 C C . ALA A 1 97 ? -4.733 6.751 4.425 1.00 93.88 97 ALA A C 1
ATOM 730 O O . ALA A 1 97 ? -5.245 6.222 5.408 1.00 93.88 97 ALA A O 1
ATOM 731 N N . TRP A 1 98 ? -5.337 6.705 3.231 1.00 93.62 98 TRP A N 1
ATOM 732 C CA . TRP A 1 98 ? -6.516 5.860 3.007 1.00 93.62 98 TRP A CA 1
ATOM 733 C C . TRP A 1 98 ? -6.130 4.373 3.169 1.00 93.62 98 TRP A C 1
ATOM 735 O O . TRP A 1 98 ? -5.125 3.955 2.589 1.00 93.62 98 TRP A O 1
ATOM 745 N N . PRO A 1 99 ? -6.881 3.550 3.929 1.00 95.81 99 PRO A N 1
ATOM 746 C CA . PRO A 1 99 ? -8.255 3.753 4.401 1.00 95.81 99 PRO A CA 1
ATOM 747 C C . PRO A 1 99 ? -8.382 4.269 5.847 1.00 95.81 99 PRO A C 1
ATOM 749 O O . PRO A 1 99 ? -9.480 4.282 6.392 1.00 95.81 99 PRO A O 1
ATOM 752 N N . PHE A 1 100 ? -7.288 4.689 6.481 1.00 96.44 100 PHE A N 1
ATOM 753 C CA . PHE A 1 100 ? -7.252 5.197 7.862 1.00 96.44 100 PHE A CA 1
ATOM 754 C C . PHE A 1 100 ? -7.532 6.702 7.979 1.00 96.44 100 PHE A C 1
ATOM 756 O O . PHE A 1 100 ? -7.705 7.223 9.077 1.00 96.44 100 PHE A O 1
ATOM 763 N N . HIS A 1 101 ? -7.615 7.406 6.849 1.00 93.69 101 HIS A N 1
ATOM 764 C CA . HIS A 1 101 ? -8.045 8.797 6.766 1.00 93.69 101 HIS A CA 1
ATOM 765 C C . HIS A 1 101 ? -9.140 8.970 5.710 1.00 93.69 101 HIS A C 1
ATOM 767 O O . HIS A 1 101 ? -9.166 8.270 4.695 1.00 93.69 101 HIS A O 1
ATOM 773 N N . GLN A 1 102 ? -10.016 9.952 5.929 1.00 91.62 102 GLN A N 1
ATOM 774 C CA . GLN A 1 102 ? -11.073 10.323 4.993 1.00 91.62 102 GLN A CA 1
ATOM 775 C C . GLN A 1 102 ? -10.476 10.686 3.624 1.00 91.62 102 GLN A C 1
ATOM 777 O O . GLN A 1 102 ? -9.586 11.549 3.586 1.00 91.62 102 GLN A O 1
ATOM 782 N N . PRO A 1 103 ? -10.933 10.075 2.515 1.00 88.56 103 PRO A N 1
ATOM 783 C CA . PRO A 1 103 ? -10.381 10.363 1.204 1.00 88.56 103 PRO A CA 1
ATOM 784 C C . PRO A 1 103 ? -10.839 11.727 0.673 1.00 88.56 103 PRO A C 1
ATOM 786 O O . PRO A 1 103 ? -11.970 12.147 0.912 1.00 88.56 103 PRO A O 1
ATOM 789 N N . ILE A 1 104 ? -9.984 12.411 -0.097 1.00 82.75 104 ILE A N 1
ATOM 790 C CA . ILE A 1 104 ? -10.301 13.743 -0.668 1.00 82.75 104 ILE A CA 1
ATOM 791 C C . ILE A 1 104 ? -11.449 13.669 -1.693 1.00 82.75 104 ILE A C 1
ATOM 793 O O . ILE A 1 104 ? -12.205 14.622 -1.863 1.00 82.75 104 ILE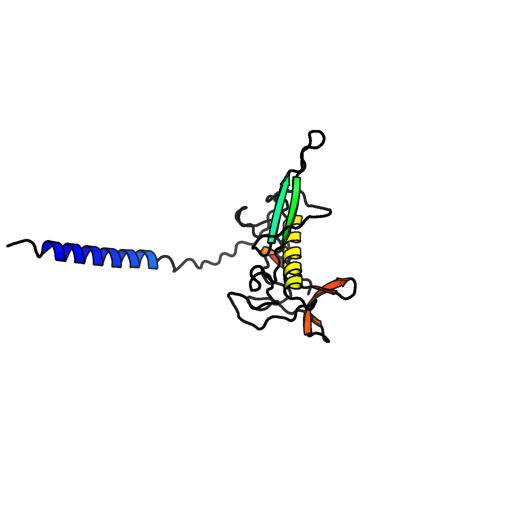 A O 1
ATOM 797 N N . TYR A 1 105 ? -11.576 12.540 -2.388 1.00 79.62 105 TYR A N 1
ATOM 798 C CA . TYR A 1 105 ? -12.597 12.282 -3.400 1.00 79.62 105 TYR A CA 1
ATOM 799 C C . TYR A 1 105 ? -13.048 10.818 -3.337 1.00 79.62 105 TYR A C 1
ATOM 801 O O . TYR A 1 105 ? -12.377 9.979 -2.741 1.00 79.62 105 TYR A O 1
ATOM 809 N N . GLY A 1 106 ? -14.174 10.498 -3.978 1.00 84.69 106 GLY A N 1
ATOM 810 C CA . GLY A 1 106 ? -14.755 9.153 -3.948 1.00 84.69 106 GLY A CA 1
ATOM 811 C C . GLY A 1 106 ? -15.625 8.902 -2.708 1.00 84.69 106 GLY A C 1
ATOM 812 O O . GLY A 1 106 ? -16.012 9.859 -2.030 1.00 84.69 106 GLY A O 1
ATOM 813 N N . PRO A 1 107 ? -15.979 7.634 -2.427 1.00 88.75 107 PRO A N 1
ATOM 814 C CA . PRO A 1 107 ? -16.858 7.278 -1.318 1.00 88.75 107 PRO A CA 1
ATOM 815 C C . PRO A 1 107 ? -16.328 7.774 0.028 1.00 88.75 107 PRO A C 1
ATOM 817 O O . PRO A 1 107 ? -15.167 7.576 0.370 1.00 88.75 107 PRO A O 1
ATOM 820 N N . GLN A 1 108 ? -17.206 8.416 0.792 1.00 88.44 108 GLN A N 1
ATOM 821 C CA . GLN A 1 108 ? -16.871 9.100 2.040 1.00 88.44 108 GLN A CA 1
ATOM 822 C C . GLN A 1 108 ? -17.172 8.234 3.277 1.00 88.44 108 GLN A C 1
ATOM 824 O O . GLN A 1 108 ? -17.609 8.752 4.304 1.00 88.44 108 GLN A O 1
ATOM 829 N N . SER A 1 109 ? -16.978 6.915 3.179 1.00 86.75 109 SER A N 1
ATOM 830 C CA . SER A 1 109 ? -17.160 5.994 4.307 1.00 86.75 109 SER A CA 1
ATOM 831 C C . SER A 1 109 ? -16.253 6.370 5.487 1.00 86.75 109 SER A C 1
ATOM 833 O O . SER A 1 109 ? -15.137 6.837 5.242 1.00 86.75 109 SER A O 1
ATOM 835 N N . PRO A 1 110 ? -16.681 6.134 6.744 1.00 93.25 110 PRO A N 1
ATOM 836 C CA . PRO A 1 110 ? -15.841 6.383 7.910 1.00 93.25 110 PRO A CA 1
ATOM 837 C C . PRO A 1 110 ? -14.471 5.695 7.783 1.00 93.25 110 PRO A C 1
ATOM 839 O O . PRO A 1 110 ? -14.427 4.542 7.338 1.00 93.25 110 PRO A O 1
ATOM 842 N N . PRO A 1 111 ? -13.368 6.359 8.170 1.00 95.69 111 PRO A N 1
ATOM 843 C CA . PRO A 1 111 ? -12.047 5.753 8.112 1.00 95.69 111 PRO A CA 1
ATOM 844 C C . PRO A 1 111 ? -11.932 4.536 9.030 1.00 95.69 111 PRO A C 1
ATOM 846 O O . PRO A 1 111 ? -12.558 4.473 10.091 1.00 95.69 111 PRO A O 1
ATOM 849 N N . LEU A 1 112 ? -11.100 3.579 8.629 1.00 97.31 112 LEU A N 1
ATOM 850 C CA . LEU A 1 112 ? -10.777 2.419 9.449 1.00 97.31 112 LEU A CA 1
ATOM 851 C C . LEU A 1 112 ? -9.882 2.819 10.625 1.00 97.31 112 LEU A C 1
ATOM 853 O O . LEU A 1 112 ? -9.136 3.798 10.565 1.00 97.31 112 LEU A O 1
ATOM 857 N N . VAL A 1 113 ? -9.911 2.018 11.687 1.00 97.88 113 VAL A N 1
ATOM 858 C CA . VAL A 1 113 ? -9.008 2.202 12.826 1.00 97.88 113 VAL A CA 1
ATOM 859 C C . VAL A 1 113 ? -7.616 1.680 12.461 1.00 97.88 113 VAL A C 1
ATOM 861 O O . VAL A 1 113 ? -7.461 0.528 12.041 1.00 97.88 113 VAL A O 1
ATOM 864 N N . ALA A 1 114 ? -6.609 2.538 12.628 1.00 97.00 114 ALA A N 1
ATOM 865 C CA . ALA A 1 114 ? -5.214 2.258 12.299 1.00 97.00 114 ALA A CA 1
ATOM 866 C C . ALA A 1 114 ? -4.596 1.207 13.257 1.00 97.00 114 ALA A C 1
ATOM 868 O O . ALA A 1 114 ? -4.696 1.365 14.480 1.00 97.00 114 ALA A O 1
ATOM 869 N N . PRO A 1 115 ? -3.944 0.140 12.751 1.00 96.88 115 PRO A N 1
ATOM 870 C CA . PRO A 1 115 ? -3.418 -0.958 13.568 1.00 96.88 115 PRO A CA 1
ATOM 871 C C . PRO A 1 115 ? -2.261 -0.603 14.493 1.00 96.88 115 PRO A C 1
ATOM 873 O O . PRO A 1 115 ? -2.031 -1.328 15.463 1.00 96.88 115 PRO A O 1
ATOM 876 N N . ASN A 1 116 ? -1.561 0.504 14.252 1.00 94.06 116 ASN A N 1
ATOM 877 C CA . ASN A 1 116 ? -0.489 0.983 15.120 1.00 94.06 116 ASN A CA 1
ATOM 878 C C . ASN A 1 116 ? -0.853 2.264 15.877 1.00 94.06 116 ASN A C 1
ATOM 880 O O . ASN A 1 116 ? 0.033 2.867 16.483 1.00 94.06 116 ASN A O 1
ATOM 884 N N . ASN A 1 117 ? -2.142 2.630 15.898 1.00 93.19 117 ASN A N 1
ATOM 885 C CA . ASN A 1 117 ? -2.664 3.837 16.547 1.00 93.19 117 ASN A CA 1
ATOM 886 C C . ASN A 1 117 ? -2.024 5.138 16.019 1.00 93.19 117 ASN A C 1
ATOM 888 O O . ASN A 1 117 ? -1.939 6.134 16.734 1.00 93.19 117 ASN A O 1
ATOM 892 N N . ASP A 1 118 ? -1.556 5.118 14.771 1.00 92.25 118 ASP A N 1
ATOM 893 C CA . ASP A 1 118 ? -0.960 6.262 14.090 1.00 92.25 118 ASP A CA 1
ATOM 894 C C . ASP A 1 118 ? -1.308 6.181 12.599 1.00 92.25 118 ASP A C 1
ATOM 896 O O . ASP A 1 118 ? -0.750 5.386 11.841 1.00 92.25 118 ASP A O 1
ATOM 900 N N . VAL A 1 119 ? -2.268 7.011 12.189 1.00 93.31 119 VAL A N 1
ATOM 901 C CA . VAL A 1 119 ? -2.792 7.075 10.816 1.00 93.31 119 VAL A CA 1
ATOM 902 C C . VAL A 1 119 ? -1.691 7.410 9.806 1.00 93.31 119 VAL A C 1
ATOM 904 O O . VAL A 1 119 ? -1.673 6.863 8.702 1.00 93.31 119 VAL A O 1
ATOM 907 N N . GLY A 1 120 ? -0.760 8.293 10.176 1.00 89.12 120 GLY A N 1
ATOM 908 C CA . GLY A 1 120 ? 0.350 8.700 9.324 1.00 89.12 120 GLY A CA 1
ATOM 909 C C . GLY A 1 120 ? 1.347 7.572 9.113 1.00 89.12 120 GLY A C 1
ATOM 910 O O . GLY A 1 120 ? 1.720 7.275 7.977 1.00 89.12 120 GLY A O 1
ATOM 911 N N . LEU A 1 121 ? 1.751 6.912 10.198 1.00 90.75 121 LEU A N 1
ATOM 912 C CA . LEU A 1 121 ? 2.646 5.761 10.161 1.00 90.75 121 LEU A CA 1
ATOM 913 C C . LEU A 1 121 ? 2.037 4.597 9.378 1.00 90.75 121 LEU A C 1
ATOM 915 O O . LEU A 1 121 ? 2.703 4.022 8.518 1.00 90.75 121 LEU A O 1
ATOM 919 N N . ASP A 1 122 ? 0.776 4.266 9.643 1.00 95.56 122 ASP A N 1
ATOM 920 C CA . ASP A 1 122 ? 0.096 3.164 8.970 1.00 95.56 122 ASP A CA 1
ATOM 921 C C . ASP A 1 122 ? -0.112 3.454 7.472 1.00 95.56 122 ASP A C 1
ATOM 923 O O . ASP A 1 122 ? 0.098 2.569 6.638 1.00 95.56 122 ASP A O 1
ATOM 927 N N . GLY A 1 123 ? -0.388 4.712 7.101 1.00 94.44 123 GLY A N 1
ATOM 928 C CA . GLY A 1 123 ? -0.358 5.169 5.707 1.00 94.44 123 GLY A CA 1
ATOM 929 C C . GLY A 1 123 ? 1.030 5.054 5.066 1.00 94.44 123 GLY A C 1
ATOM 930 O O . GLY A 1 123 ? 1.174 4.537 3.955 1.00 94.44 123 GLY A O 1
ATOM 931 N N . MET A 1 124 ? 2.091 5.454 5.776 1.00 93.25 124 MET A N 1
ATOM 932 C CA . MET A 1 124 ? 3.468 5.308 5.286 1.00 93.25 124 MET A CA 1
ATOM 933 C C . MET A 1 124 ? 3.835 3.848 5.020 1.00 93.25 124 MET A C 1
ATOM 935 O O . MET A 1 124 ? 4.530 3.571 4.045 1.00 93.25 124 MET A O 1
ATOM 939 N N . ILE A 1 125 ? 3.370 2.914 5.852 1.00 94.94 125 ILE A N 1
ATOM 940 C CA . ILE A 1 125 ? 3.642 1.481 5.687 1.00 94.94 125 ILE A CA 1
A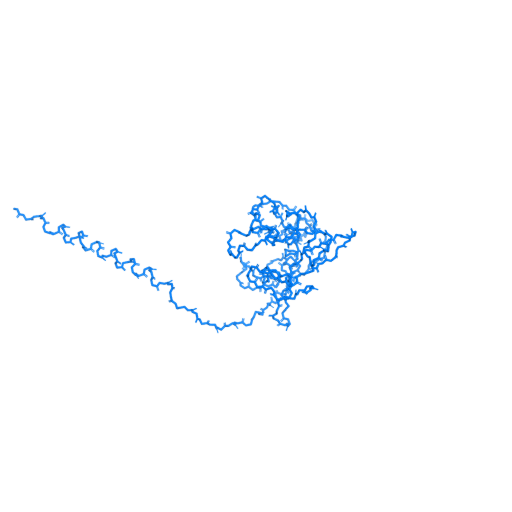TOM 941 C C . ILE A 1 125 ? 2.978 0.939 4.417 1.00 94.94 125 ILE A C 1
ATOM 943 O O . ILE A 1 125 ? 3.640 0.236 3.651 1.00 94.94 125 ILE A O 1
ATOM 947 N N . ILE A 1 126 ? 1.726 1.320 4.141 1.00 96.69 126 ILE A N 1
ATOM 948 C CA . ILE A 1 126 ? 1.028 0.974 2.890 1.00 96.69 126 ILE A CA 1
ATOM 949 C C . ILE A 1 126 ? 1.819 1.477 1.675 1.00 96.69 126 ILE A C 1
ATOM 951 O O . ILE A 1 126 ? 2.080 0.722 0.730 1.00 96.69 126 ILE A O 1
ATOM 955 N N . ASN A 1 127 ? 2.226 2.750 1.700 1.00 95.19 127 ASN A N 1
ATOM 956 C CA . ASN A 1 127 ? 2.968 3.371 0.604 1.00 95.19 127 ASN A CA 1
ATOM 957 C C . ASN A 1 127 ? 4.339 2.717 0.415 1.00 95.19 127 ASN A C 1
ATOM 959 O O . ASN A 1 127 ? 4.711 2.375 -0.706 1.00 95.19 127 ASN A O 1
ATOM 963 N N . LEU A 1 128 ? 5.071 2.478 1.504 1.00 95.00 128 LEU A N 1
ATOM 964 C CA . LEU A 1 128 ? 6.361 1.799 1.473 1.00 95.00 128 LEU A CA 1
ATOM 965 C C . LEU A 1 128 ? 6.235 0.391 0.887 1.00 95.00 128 LEU A C 1
ATOM 967 O O . LEU A 1 128 ? 7.036 0.030 0.031 1.00 95.00 128 LEU A O 1
ATOM 971 N N . ALA A 1 129 ? 5.236 -0.389 1.304 1.00 96.81 129 ALA A N 1
ATOM 972 C CA . ALA A 1 129 ? 5.001 -1.731 0.777 1.00 96.81 129 ALA A CA 1
ATOM 973 C C . ALA A 1 129 ? 4.677 -1.704 -0.725 1.00 96.81 129 ALA A C 1
ATOM 975 O O . ALA A 1 129 ? 5.256 -2.469 -1.498 1.00 96.81 129 ALA A O 1
ATOM 976 N N . SER A 1 130 ? 3.821 -0.768 -1.147 1.00 95.56 130 SER A N 1
ATOM 977 C CA . SER A 1 130 ? 3.463 -0.574 -2.557 1.00 95.56 130 SER A CA 1
ATOM 978 C C . SER A 1 130 ? 4.690 -0.247 -3.412 1.00 95.56 130 SER A C 1
ATOM 980 O O . SER A 1 130 ? 4.933 -0.860 -4.452 1.00 95.56 130 SER A O 1
ATOM 982 N N . LEU A 1 131 ? 5.508 0.698 -2.946 1.00 95.25 131 LEU A N 1
ATOM 983 C CA . LEU A 1 131 ? 6.703 1.155 -3.652 1.00 95.25 131 LEU A CA 1
ATOM 984 C C . LEU A 1 131 ? 7.828 0.131 -3.606 1.00 95.25 131 LEU A C 1
ATOM 986 O O . LEU A 1 131 ? 8.606 0.048 -4.551 1.00 95.25 131 LEU A O 1
ATOM 990 N N . LEU A 1 132 ? 7.918 -0.664 -2.541 1.00 96.06 132 LEU A N 1
ATOM 991 C CA . LEU A 1 132 ? 8.860 -1.770 -2.458 1.00 96.06 132 LEU A CA 1
ATOM 992 C C . LEU A 1 132 ? 8.536 -2.831 -3.508 1.00 96.06 132 LEU A C 1
ATOM 994 O O . LEU A 1 132 ? 9.449 -3.281 -4.195 1.00 96.06 132 LEU A O 1
ATOM 998 N N . ALA A 1 133 ? 7.259 -3.170 -3.699 1.00 96.12 133 ALA A N 1
ATOM 999 C CA . ALA A 1 133 ? 6.849 -4.077 -4.766 1.00 96.12 133 ALA A CA 1
ATOM 1000 C C . ALA A 1 133 ? 7.224 -3.529 -6.155 1.00 96.12 133 ALA A C 1
ATOM 1002 O O . ALA A 1 133 ? 7.826 -4.251 -6.953 1.00 96.12 133 ALA A O 1
ATOM 1003 N N . GLY A 1 134 ? 6.958 -2.244 -6.421 1.00 94.31 134 GLY A N 1
ATOM 1004 C CA . GLY A 1 134 ? 7.391 -1.571 -7.655 1.00 94.31 134 GLY A CA 1
ATOM 1005 C C . GLY A 1 134 ? 8.914 -1.566 -7.826 1.00 94.31 134 GLY A C 1
ATOM 1006 O O . GLY A 1 134 ? 9.429 -1.932 -8.875 1.00 94.31 134 GLY A O 1
ATOM 1007 N N . THR A 1 135 ? 9.663 -1.280 -6.763 1.00 93.62 135 THR A N 1
ATOM 1008 C CA . THR A 1 135 ? 11.137 -1.276 -6.781 1.00 93.62 135 THR A CA 1
ATOM 1009 C C . THR A 1 135 ? 11.713 -2.656 -7.054 1.00 93.62 135 THR A C 1
ATOM 1011 O O . THR A 1 135 ? 12.705 -2.781 -7.762 1.00 93.62 135 THR A O 1
ATOM 1014 N N . VAL A 1 136 ? 11.127 -3.706 -6.477 1.00 94.88 136 VAL A N 1
ATOM 1015 C CA . VAL A 1 136 ? 11.597 -5.077 -6.687 1.00 94.88 136 VAL A CA 1
ATOM 1016 C C . VAL A 1 136 ? 11.306 -5.516 -8.116 1.00 94.88 136 VAL A C 1
ATOM 1018 O O . VAL A 1 136 ? 12.184 -6.089 -8.750 1.00 94.88 136 VAL A O 1
ATOM 1021 N N . THR A 1 137 ? 10.110 -5.223 -8.628 1.00 93.88 137 THR A N 1
ATOM 1022 C CA . THR A 1 137 ? 9.633 -5.718 -9.929 1.00 93.88 137 THR A CA 1
ATOM 1023 C C . THR A 1 137 ? 10.025 -4.831 -11.116 1.00 93.88 137 THR A C 1
ATOM 1025 O O . THR A 1 137 ? 10.110 -5.320 -12.241 1.00 93.88 137 THR A O 1
ATOM 1028 N N . ASN A 1 138 ? 10.317 -3.549 -10.896 1.00 93.81 138 ASN A N 1
ATOM 1029 C CA . ASN A 1 138 ? 10.643 -2.562 -11.928 1.00 93.81 138 ASN A CA 1
ATOM 1030 C C . ASN A 1 138 ? 11.698 -1.510 -11.488 1.00 93.81 138 ASN A C 1
ATOM 1032 O O . ASN A 1 138 ? 11.524 -0.313 -11.720 1.00 93.81 138 ASN A O 1
ATOM 1036 N N . PRO A 1 139 ? 12.856 -1.908 -10.926 1.00 91.56 139 PRO A N 1
ATOM 1037 C CA . PRO A 1 139 ? 13.801 -0.979 -10.282 1.00 91.56 139 PRO A CA 1
ATOM 1038 C C . PRO A 1 139 ? 14.389 0.106 -11.199 1.00 91.56 139 PRO A C 1
ATOM 1040 O O . PRO A 1 139 ? 14.833 1.152 -10.725 1.00 91.56 139 PRO A O 1
ATOM 1043 N N . PHE A 1 140 ? 14.455 -0.141 -12.512 1.00 90.94 140 PHE A N 1
ATOM 1044 C CA . PHE A 1 140 ? 15.090 0.758 -13.488 1.00 90.94 140 PHE A CA 1
ATOM 1045 C C . PHE A 1 140 ? 14.125 1.250 -14.583 1.00 90.94 140 PHE A C 1
ATOM 1047 O O . PHE A 1 140 ? 14.568 1.803 -15.598 1.00 90.94 140 PHE A O 1
ATOM 1054 N N . GLY A 1 141 ? 12.813 1.062 -14.394 1.00 88.75 141 GLY A N 1
ATOM 1055 C CA . GLY A 1 141 ? 11.792 1.440 -15.377 1.00 88.75 141 GLY A CA 1
ATOM 1056 C C . GLY A 1 141 ? 11.858 0.610 -16.667 1.00 88.75 141 GLY A C 1
ATOM 1057 O O . GLY A 1 141 ? 11.669 1.143 -17.762 1.00 88.75 141 GLY A O 1
ATOM 1058 N N . ASN A 1 142 ? 12.262 -0.653 -16.552 1.00 89.31 142 ASN A N 1
ATOM 1059 C CA . ASN A 1 142 ? 12.333 -1.654 -17.621 1.00 89.31 142 ASN A CA 1
ATOM 1060 C C . ASN A 1 142 ? 12.162 -3.088 -17.068 1.00 89.31 142 ASN A C 1
ATOM 1062 O O . ASN A 1 142 ? 12.766 -4.027 -17.578 1.00 89.31 142 ASN A O 1
ATOM 1066 N N . GLY A 1 143 ? 11.406 -3.244 -15.982 1.00 90.56 143 GLY A N 1
ATOM 1067 C CA . GLY A 1 143 ? 11.023 -4.522 -15.382 1.00 90.56 143 GLY A CA 1
ATOM 1068 C C . GLY A 1 143 ? 9.580 -4.871 -15.731 1.00 90.56 143 GLY A C 1
ATOM 1069 O O . GLY A 1 143 ? 9.278 -5.008 -16.908 1.00 90.56 143 GLY A O 1
ATOM 1070 N N . PHE A 1 144 ? 8.706 -5.023 -14.736 1.00 90.12 144 PHE A N 1
ATOM 1071 C CA . PHE A 1 144 ? 7.280 -5.305 -14.929 1.00 90.12 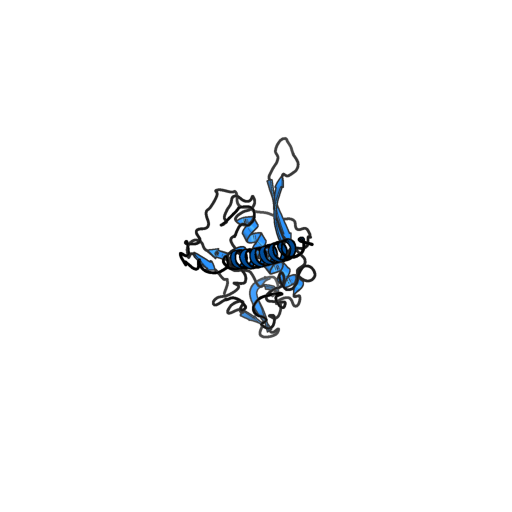144 PHE A CA 1
ATOM 1072 C C . PHE A 1 144 ? 6.422 -4.051 -14.755 1.00 90.12 144 PHE A C 1
ATOM 1074 O O . PHE A 1 144 ? 6.365 -3.491 -13.662 1.00 90.12 144 PHE A O 1
ATOM 1081 N N . TYR A 1 145 ? 5.727 -3.635 -15.812 1.00 92.94 145 TYR A N 1
ATOM 1082 C CA . TYR A 1 145 ? 4.718 -2.578 -15.747 1.00 92.94 145 TYR A CA 1
ATOM 1083 C C . TYR A 1 145 ? 3.750 -2.643 -16.937 1.00 92.94 145 TYR A C 1
ATOM 1085 O O . TYR A 1 145 ? 3.981 -3.372 -17.902 1.00 92.94 145 TYR A O 1
ATOM 1093 N N . GLN A 1 146 ? 2.677 -1.857 -16.874 1.00 90.62 146 GLN A N 1
ATOM 1094 C CA . GLN A 1 146 ? 1.742 -1.617 -17.968 1.00 90.62 146 GLN A CA 1
ATOM 1095 C C . GLN A 1 146 ? 1.563 -0.110 -18.205 1.00 90.62 146 GLN A C 1
ATOM 1097 O O . GLN A 1 146 ? 1.599 0.685 -17.268 1.00 90.62 146 GLN A O 1
ATOM 1102 N N . GLY A 1 147 ? 1.341 0.280 -19.464 1.00 89.56 147 GLY A N 1
ATOM 1103 C CA . GLY A 1 147 ? 1.169 1.679 -19.860 1.00 89.56 147 GLY A CA 1
ATOM 1104 C C . GLY A 1 147 ? 2.493 2.386 -20.188 1.00 89.56 147 GLY A C 1
ATOM 1105 O O . GLY A 1 147 ? 3.514 1.725 -20.388 1.00 89.56 147 GLY A O 1
ATOM 1106 N N . PRO A 1 148 ? 2.487 3.725 -20.312 1.00 87.62 148 PRO A N 1
ATOM 1107 C CA . PRO A 1 148 ? 3.690 4.495 -20.608 1.00 87.62 148 PRO A CA 1
ATOM 1108 C C . PRO A 1 148 ? 4.680 4.455 -19.438 1.00 87.62 148 PRO A C 1
ATOM 1110 O O . PRO A 1 148 ? 4.292 4.455 -18.270 1.00 87.62 148 PRO A O 1
ATOM 1113 N N . LYS A 1 149 ? 5.979 4.484 -19.747 1.00 83.44 149 LYS A N 1
ATOM 1114 C CA . LYS A 1 149 ? 7.061 4.408 -18.754 1.00 83.44 149 LYS A CA 1
ATOM 1115 C C . LYS A 1 149 ? 7.047 5.572 -17.755 1.00 83.44 149 LYS A C 1
ATOM 1117 O O . LYS A 1 149 ? 7.553 5.441 -16.644 1.00 83.44 149 LYS A O 1
ATOM 1122 N N . GLU A 1 150 ? 6.489 6.707 -18.149 1.00 82.75 150 GLU A N 1
ATOM 1123 C CA . GLU A 1 150 ? 6.378 7.923 -17.345 1.00 82.75 150 GLU A CA 1
ATOM 1124 C C . GLU A 1 150 ? 5.241 7.836 -16.311 1.00 82.75 150 GLU A C 1
ATOM 1126 O O . GLU A 1 150 ? 5.250 8.582 -15.332 1.00 82.75 150 GLU A O 1
ATOM 1131 N N . ALA A 1 151 ? 4.284 6.922 -16.512 1.00 83.81 151 ALA A N 1
ATOM 1132 C CA . ALA A 1 151 ? 3.175 6.647 -15.600 1.00 83.81 151 ALA A CA 1
ATOM 1133 C C . ALA A 1 151 ? 2.853 5.136 -15.572 1.00 83.81 151 ALA A C 1
ATOM 1135 O O . ALA A 1 151 ? 1.776 4.727 -16.015 1.00 83.81 151 ALA A O 1
ATOM 1136 N N . PRO A 1 152 ? 3.793 4.299 -15.092 1.00 90.50 152 PRO A N 1
ATOM 1137 C CA . PRO A 1 152 ? 3.652 2.855 -15.145 1.00 90.50 152 PRO A CA 1
ATOM 1138 C C . PRO A 1 152 ? 2.642 2.369 -14.102 1.00 90.50 152 PRO A C 1
ATOM 1140 O O . PRO A 1 152 ? 2.710 2.730 -12.925 1.00 90.50 152 PRO A O 1
ATOM 1143 N N . LEU A 1 153 ? 1.737 1.494 -14.529 1.00 92.44 153 LEU A N 1
ATOM 1144 C CA . LEU A 1 153 ? 0.973 0.646 -13.626 1.00 92.44 153 LEU A CA 1
ATOM 1145 C C . LEU A 1 153 ? 1.845 -0.559 -13.255 1.00 92.44 153 LEU A C 1
ATOM 1147 O O . LEU A 1 153 ? 2.296 -1.293 -14.129 1.00 92.44 153 LEU A O 1
ATOM 1151 N N . GLU A 1 154 ? 2.124 -0.741 -11.972 1.00 95.12 154 GLU A N 1
ATOM 1152 C CA . GLU A 1 154 ? 3.077 -1.714 -11.427 1.00 95.12 154 GLU A CA 1
ATOM 1153 C C . GLU A 1 154 ? 2.365 -2.694 -10.489 1.00 95.12 154 GLU A C 1
ATOM 1155 O O . GLU A 1 154 ? 1.169 -2.562 -10.236 1.00 95.12 154 GLU A O 1
ATOM 1160 N N . ALA A 1 155 ? 3.098 -3.669 -9.945 1.00 96.19 155 ALA A N 1
ATOM 1161 C CA . ALA A 1 155 ? 2.532 -4.785 -9.184 1.00 96.19 155 ALA A CA 1
ATOM 1162 C C . ALA A 1 155 ? 1.50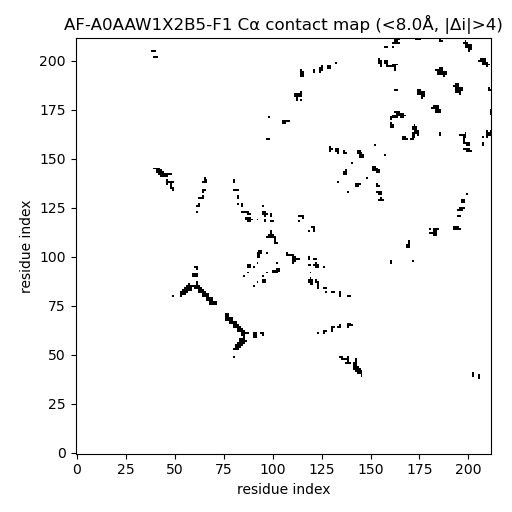6 -4.368 -8.111 1.00 96.19 155 ALA A C 1
ATOM 1164 O O . ALA A 1 155 ? 0.434 -4.960 -8.042 1.00 96.19 155 ALA A O 1
ATOM 1165 N N . ALA A 1 156 ? 1.803 -3.348 -7.300 1.00 96.44 156 ALA A N 1
ATOM 1166 C CA . ALA A 1 156 ? 0.868 -2.846 -6.289 1.00 96.44 156 ALA A CA 1
ATOM 1167 C C . ALA A 1 156 ? -0.076 -1.758 -6.828 1.00 96.44 156 ALA A C 1
ATOM 1169 O O . ALA A 1 156 ? -1.248 -1.719 -6.461 1.00 96.44 156 ALA A O 1
ATOM 1170 N N . SER A 1 157 ? 0.401 -0.869 -7.712 1.00 94.25 157 SER A N 1
ATOM 1171 C CA . SER A 1 157 ? -0.420 0.244 -8.214 1.00 94.25 157 SER A CA 1
ATOM 1172 C C . SER A 1 157 ? -1.519 -0.200 -9.183 1.00 94.25 157 SER A C 1
ATOM 1174 O O . SER A 1 157 ? -2.488 0.535 -9.347 1.00 94.25 157 SER A O 1
ATOM 1176 N N . ALA A 1 158 ? -1.434 -1.410 -9.748 1.00 95.75 158 ALA A N 1
ATOM 1177 C CA . ALA A 1 158 ? -2.547 -2.069 -10.441 1.00 95.75 158 ALA A CA 1
ATOM 1178 C C . ALA A 1 158 ? -3.708 -2.479 -9.537 1.00 95.75 158 ALA A C 1
ATOM 1180 O O . ALA A 1 158 ? -4.801 -2.733 -10.039 1.00 95.75 158 ALA A O 1
ATOM 1181 N N . CYS A 1 159 ? -3.491 -2.525 -8.226 1.00 96.62 159 CYS A N 1
ATOM 1182 C CA . CYS A 1 159 ? -4.473 -2.964 -7.246 1.00 96.62 159 CYS A CA 1
ATOM 1183 C C . CYS A 1 159 ? -4.827 -1.841 -6.259 1.00 96.62 159 CYS A C 1
ATOM 1185 O O . CYS A 1 159 ? -4.745 -2.045 -5.043 1.00 96.62 159 CYS A O 1
ATOM 1187 N N . PRO A 1 160 ? -5.196 -0.634 -6.739 1.00 93.44 160 PRO A N 1
ATOM 1188 C CA . PRO A 1 160 ? -5.380 0.515 -5.869 1.00 93.44 160 PRO A CA 1
ATOM 1189 C C . PRO A 1 160 ? -6.508 0.252 -4.870 1.00 93.44 160 PRO A C 1
ATOM 1191 O O . PRO A 1 160 ? -7.649 -0.017 -5.241 1.00 93.44 160 PRO A O 1
ATOM 1194 N N . GLY A 1 161 ? -6.165 0.333 -3.588 1.00 93.75 161 GLY A N 1
ATOM 1195 C CA . GLY A 1 161 ? -7.104 0.185 -2.483 1.00 93.75 161 GLY A CA 1
ATOM 1196 C C . GLY A 1 161 ? -7.671 -1.221 -2.261 1.00 93.75 161 GLY A C 1
ATOM 1197 O O . GLY A 1 161 ? -8.595 -1.379 -1.464 1.00 93.75 161 GLY A O 1
ATOM 1198 N N . VAL A 1 162 ? -7.120 -2.239 -2.926 1.00 97.75 162 VAL A N 1
ATOM 1199 C CA . VAL A 1 162 ? -7.457 -3.643 -2.674 1.00 97.75 162 VAL A CA 1
ATOM 1200 C C . VAL A 1 162 ? -6.559 -4.156 -1.551 1.00 97.75 162 VAL A C 1
ATOM 1202 O O . VAL A 1 162 ? -5.354 -4.314 -1.747 1.00 97.75 162 VAL A O 1
ATOM 1205 N N . TYR A 1 163 ? -7.136 -4.421 -0.378 1.00 98.06 163 TYR A N 1
ATOM 1206 C CA . TYR A 1 163 ? -6.391 -4.925 0.783 1.00 98.06 163 TYR A CA 1
ATOM 1207 C C . TYR A 1 163 ? -6.864 -6.301 1.264 1.00 98.06 163 TYR A C 1
ATOM 1209 O O . TYR A 1 163 ? -6.084 -7.040 1.867 1.00 98.06 163 TYR A O 1
ATOM 1217 N N . ALA A 1 164 ? -8.108 -6.667 0.973 1.00 98.19 164 ALA A N 1
ATOM 1218 C CA . ALA A 1 164 ? -8.681 -7.974 1.271 1.00 98.19 164 ALA A CA 1
ATOM 1219 C C . ALA A 1 164 ? -9.688 -8.395 0.197 1.00 98.19 164 ALA A C 1
ATOM 1221 O O . ALA A 1 164 ? -10.066 -7.605 -0.679 1.00 98.19 164 ALA A O 1
ATOM 1222 N N . LYS A 1 165 ? -10.118 -9.656 0.254 1.00 97.06 165 LYS A N 1
ATOM 1223 C CA . LYS A 1 165 ? -11.168 -10.182 -0.621 1.00 97.06 165 LYS A CA 1
ATOM 1224 C C . LYS A 1 165 ? -12.427 -9.304 -0.575 1.00 97.06 165 LYS A C 1
ATOM 1226 O O . LYS A 1 165 ? -12.761 -8.718 0.447 1.00 97.06 165 LYS A O 1
ATOM 1231 N N . GLY A 1 166 ? -13.110 -9.185 -1.714 1.00 96.00 166 GLY A N 1
ATOM 1232 C CA . GLY A 1 166 ? -14.349 -8.409 -1.815 1.00 96.00 166 GLY A CA 1
ATOM 1233 C C . GLY A 1 166 ? -14.158 -6.890 -1.854 1.00 96.00 166 GLY A C 1
ATOM 1234 O O . GLY A 1 166 ? -15.154 -6.176 -1.845 1.00 96.00 166 GLY A O 1
ATOM 1235 N N . ALA A 1 167 ? -12.922 -6.380 -1.918 1.00 97.12 167 ALA A N 1
ATOM 1236 C CA . ALA A 1 167 ? -12.672 -4.946 -2.053 1.00 97.12 167 ALA A CA 1
ATOM 1237 C C . ALA A 1 167 ? -13.321 -4.353 -3.318 1.00 97.12 167 ALA A C 1
ATOM 1239 O O . ALA A 1 167 ? -13.329 -4.962 -4.390 1.00 97.12 167 ALA A O 1
ATOM 1240 N N . TYR A 1 168 ? -13.827 -3.130 -3.191 1.00 94.12 168 TYR A N 1
ATOM 1241 C CA . TYR A 1 168 ? -14.396 -2.321 -4.271 1.00 94.12 168 TYR A CA 1
ATOM 1242 C C . TYR A 1 168 ? -14.195 -0.832 -3.936 1.00 94.12 168 TYR A C 1
ATOM 1244 O O . TYR A 1 168 ? -13.818 -0.512 -2.809 1.00 94.12 168 TYR A O 1
ATOM 1252 N N . PRO A 1 169 ? -14.412 0.121 -4.861 1.00 91.50 169 PRO A N 1
ATOM 1253 C CA . PRO A 1 169 ? -14.194 1.538 -4.565 1.00 91.50 169 PRO A CA 1
ATOM 1254 C C . PRO A 1 169 ? -14.936 1.999 -3.299 1.00 91.50 169 PRO A C 1
ATOM 1256 O O . PRO A 1 169 ? -16.162 1.938 -3.234 1.00 91.50 169 PRO A O 1
ATOM 1259 N N . GLY A 1 170 ? -14.186 2.464 -2.293 1.00 91.12 170 GLY A N 1
ATOM 1260 C CA . GLY A 1 170 ? -14.715 2.868 -0.983 1.00 91.12 170 GLY A CA 1
ATOM 1261 C C . GLY A 1 170 ? -14.737 1.777 0.091 1.00 91.12 170 GLY A C 1
ATOM 1262 O O . GLY A 1 170 ? -15.011 2.083 1.245 1.00 91.12 170 GLY A O 1
ATOM 1263 N N . TYR A 1 171 ? -14.418 0.529 -0.251 1.00 95.69 171 TYR A N 1
ATOM 1264 C CA . TYR A 1 171 ? -14.371 -0.596 0.676 1.00 95.69 171 TYR A CA 1
ATOM 1265 C C . TYR A 1 171 ? -13.066 -1.381 0.516 1.00 95.69 171 TYR A C 1
ATOM 1267 O O . TYR A 1 171 ? -12.781 -1.941 -0.540 1.00 95.69 171 TYR A O 1
ATOM 1275 N N . ALA A 1 172 ? -12.277 -1.440 1.589 1.00 96.44 172 ALA A N 1
ATOM 1276 C CA . ALA A 1 172 ? -10.945 -2.051 1.606 1.00 96.44 172 ALA A CA 1
ATOM 1277 C C . ALA A 1 172 ? -10.942 -3.589 1.454 1.00 96.44 172 ALA A C 1
ATOM 1279 O O . ALA A 1 172 ? -9.877 -4.179 1.251 1.00 96.44 172 ALA A O 1
ATOM 1280 N N . GLY A 1 173 ? -12.117 -4.221 1.537 1.00 97.25 173 GLY A N 1
ATOM 1281 C CA . GLY A 1 173 ? -12.304 -5.670 1.559 1.00 97.25 173 GLY A CA 1
ATOM 1282 C C . GLY A 1 173 ? -12.586 -6.212 2.962 1.00 97.25 173 GLY A C 1
ATOM 1283 O O . GLY A 1 173 ? -12.593 -5.466 3.947 1.00 97.25 173 GLY A O 1
ATOM 1284 N N . ASP A 1 174 ? -12.791 -7.524 3.032 1.00 97.69 174 ASP A N 1
ATOM 1285 C CA . ASP A 1 174 ? -13.076 -8.294 4.246 1.00 97.69 174 ASP A CA 1
ATOM 1286 C C . ASP A 1 174 ? -11.822 -8.412 5.142 1.00 97.69 174 ASP A C 1
ATOM 1288 O O . ASP A 1 174 ? -11.181 -9.459 5.238 1.00 97.69 174 ASP A O 1
ATOM 1292 N N . LEU A 1 175 ? -11.421 -7.304 5.771 1.00 98.19 175 LEU A N 1
ATOM 1293 C CA . LEU A 1 175 ? -10.230 -7.235 6.621 1.00 98.19 175 LEU A CA 1
ATOM 1294 C C . LEU A 1 175 ? -10.411 -7.939 7.968 1.00 98.19 175 LEU A C 1
ATOM 1296 O O . LEU A 1 175 ? -11.505 -8.006 8.531 1.00 98.19 175 LEU A O 1
ATOM 1300 N N . LEU A 1 176 ? -9.291 -8.384 8.542 1.00 98.12 176 LEU A N 1
ATOM 1301 C CA . LEU A 1 176 ? -9.258 -8.815 9.935 1.00 98.12 176 LEU A CA 1
ATOM 1302 C C . LEU A 1 176 ? -9.414 -7.595 10.844 1.00 98.12 176 LEU A C 1
ATOM 1304 O O . LEU A 1 176 ? -8.835 -6.540 10.580 1.00 98.12 176 LEU A O 1
ATOM 1308 N N . VAL A 1 177 ? -10.138 -7.763 11.951 1.00 98.00 177 VAL A N 1
ATOM 1309 C CA . VAL A 1 177 ? -10.346 -6.715 12.958 1.00 98.00 177 VAL A CA 1
ATOM 1310 C C . VAL A 1 177 ? -9.792 -7.175 14.303 1.00 98.00 177 VAL A C 1
ATOM 1312 O O . VAL A 1 177 ? -10.043 -8.295 14.749 1.00 98.00 177 VAL A O 1
ATOM 1315 N N . ASP A 1 178 ? -8.993 -6.331 14.951 1.00 97.38 178 ASP A N 1
ATOM 1316 C CA . ASP A 1 178 ? -8.544 -6.554 16.322 1.00 97.38 178 ASP A CA 1
ATOM 1317 C C . ASP A 1 178 ? -9.719 -6.364 17.288 1.00 97.38 178 ASP A C 1
ATOM 1319 O O . ASP A 1 178 ? -10.319 -5.295 17.339 1.00 97.38 178 ASP A O 1
ATOM 1323 N N . ALA A 1 179 ? -10.049 -7.395 18.066 1.00 96.62 179 ALA A N 1
ATOM 1324 C CA . ALA A 1 179 ? -11.199 -7.361 18.969 1.00 96.62 179 ALA A CA 1
ATOM 1325 C C . ALA A 1 179 ? -11.056 -6.354 20.127 1.00 96.62 179 ALA A C 1
ATOM 1327 O O . ALA A 1 179 ? -12.061 -5.919 20.681 1.00 96.62 179 ALA A O 1
ATOM 1328 N N . THR A 1 180 ? -9.827 -5.994 20.501 1.00 95.38 180 THR A N 1
ATOM 1329 C CA . THR A 1 180 ? -9.537 -5.077 21.609 1.00 95.38 180 THR A CA 1
ATOM 1330 C C . THR A 1 180 ? -9.495 -3.631 21.129 1.00 95.38 180 THR A C 1
ATOM 1332 O O . THR A 1 180 ? -10.037 -2.749 21.789 1.00 95.38 180 THR A O 1
ATOM 1335 N N . THR A 1 181 ? -8.836 -3.371 19.997 1.00 95.81 181 THR A N 1
ATOM 1336 C CA . THR A 1 181 ? -8.611 -2.001 19.503 1.00 95.81 181 THR A CA 1
ATOM 1337 C C . THR A 1 181 ? -9.573 -1.583 18.396 1.00 95.81 181 THR A C 1
ATOM 1339 O O . THR A 1 181 ? -9.675 -0.397 18.100 1.00 95.81 181 THR A O 1
ATOM 1342 N N . GLY A 1 182 ? -10.264 -2.532 17.759 1.00 97.12 182 GLY A N 1
ATOM 1343 C CA . GLY A 1 182 ? -11.074 -2.296 16.562 1.00 97.12 182 GLY A CA 1
ATOM 1344 C C . GLY A 1 182 ? -10.250 -2.083 15.288 1.00 97.12 182 GLY A C 1
ATOM 1345 O O . GLY A 1 182 ? -10.815 -1.774 14.240 1.00 97.12 182 GLY A O 1
ATOM 1346 N N . ALA A 1 183 ? -8.923 -2.231 15.349 1.00 97.56 183 ALA A N 1
ATOM 1347 C CA . ALA A 1 183 ? -8.052 -1.952 14.217 1.00 97.56 183 ALA A CA 1
ATOM 1348 C C . ALA A 1 183 ? -8.202 -2.950 13.070 1.00 97.56 183 ALA A C 1
ATOM 1350 O O . ALA A 1 183 ? -8.258 -4.157 13.296 1.00 97.56 183 ALA A O 1
ATOM 1351 N N . SER A 1 184 ? -8.189 -2.445 11.836 1.00 98.25 184 SER A N 1
ATOM 1352 C CA . SER A 1 184 ? -8.280 -3.264 10.622 1.00 98.25 184 SER A CA 1
ATOM 1353 C C . SER A 1 184 ? -6.895 -3.578 10.048 1.00 98.25 184 SER A C 1
ATOM 1355 O O . SER A 1 184 ? -6.058 -2.684 9.920 1.00 98.25 184 SER A O 1
ATOM 1357 N N . TYR A 1 185 ? -6.635 -4.840 9.700 1.00 98.50 185 TYR A N 1
ATOM 1358 C CA . TYR A 1 185 ? -5.326 -5.310 9.231 1.00 98.50 185 TYR A CA 1
ATOM 1359 C C . TYR A 1 185 ? -5.441 -6.558 8.341 1.00 98.50 185 TYR A C 1
ATOM 1361 O O . TYR A 1 185 ? -6.467 -7.235 8.324 1.00 98.50 185 TYR A O 1
ATOM 1369 N N . ASN A 1 186 ? -4.372 -6.879 7.610 1.00 98.19 186 ASN A N 1
ATOM 1370 C CA . ASN A 1 186 ? -4.260 -8.122 6.832 1.00 98.19 186 ASN A CA 1
ATOM 1371 C C . ASN A 1 186 ? -2.908 -8.838 7.004 1.00 98.19 186 ASN A C 1
ATOM 1373 O O . ASN A 1 186 ? -2.712 -9.922 6.462 1.00 98.19 186 ASN A O 1
ATOM 1377 N N . ALA A 1 187 ? -1.979 -8.255 7.766 1.00 97.75 187 ALA A N 1
ATOM 1378 C CA . ALA A 1 187 ? -0.659 -8.819 8.001 1.00 97.75 187 ALA A CA 1
ATOM 1379 C C . ALA A 1 187 ? -0.259 -8.730 9.478 1.00 97.75 187 ALA A C 1
ATOM 1381 O O . ALA A 1 187 ? -0.472 -7.712 10.142 1.00 97.75 187 ALA A O 1
ATOM 1382 N N . ASN A 1 188 ? 0.375 -9.795 9.972 1.00 96.19 188 ASN A N 1
ATOM 1383 C CA . ASN A 1 188 ? 0.973 -9.843 11.304 1.00 96.19 188 ASN A CA 1
ATOM 1384 C C . ASN A 1 188 ? 2.474 -9.554 11.211 1.00 96.19 188 ASN A C 1
ATOM 1386 O O . ASN A 1 188 ? 3.202 -10.190 10.451 1.00 96.19 188 ASN A O 1
ATOM 1390 N N . GLY A 1 189 ? 2.922 -8.584 11.996 1.00 92.56 189 GLY A N 1
ATOM 1391 C CA . GLY A 1 189 ? 4.311 -8.193 12.160 1.00 92.56 189 GLY A CA 1
ATOM 1392 C C . GLY A 1 189 ? 4.981 -8.827 13.373 1.00 92.56 189 GLY A C 1
ATOM 1393 O O . GLY A 1 189 ? 4.396 -9.606 14.125 1.00 92.56 189 GLY A O 1
ATOM 1394 N N . LEU A 1 190 ? 6.236 -8.438 13.598 1.00 90.06 190 LEU A N 1
ATOM 1395 C CA . LEU A 1 190 ? 6.975 -8.809 14.803 1.00 90.06 190 LEU A CA 1
ATOM 1396 C C . LEU A 1 190 ? 6.420 -8.079 16.035 1.00 90.06 190 LEU A C 1
ATOM 1398 O O . LEU A 1 190 ? 5.866 -6.986 15.931 1.00 90.06 190 LEU A O 1
ATOM 1402 N N . ASN A 1 191 ? 6.609 -8.668 17.219 1.00 91.00 191 ASN A N 1
ATOM 1403 C CA . ASN A 1 191 ? 6.228 -8.079 18.511 1.00 91.00 191 ASN A CA 1
ATOM 1404 C C . ASN A 1 191 ? 4.745 -7.667 18.602 1.00 91.00 191 ASN A C 1
ATOM 1406 O O . ASN A 1 191 ? 4.415 -6.653 19.214 1.00 91.00 191 ASN A O 1
ATOM 1410 N N . GLY A 1 192 ? 3.853 -8.430 17.962 1.00 89.06 192 GLY A N 1
ATOM 1411 C CA . GLY A 1 192 ? 2.409 -8.178 17.983 1.00 89.06 192 GLY A CA 1
ATOM 1412 C C . GLY A 1 192 ? 1.957 -6.976 17.150 1.00 89.06 192 GLY A C 1
ATOM 1413 O O . GLY A 1 192 ? 0.787 -6.606 17.213 1.00 89.06 192 GLY A O 1
ATOM 1414 N N . LYS A 1 193 ? 2.856 -6.361 16.367 1.00 91.50 193 LYS A N 1
ATOM 1415 C CA . LYS A 1 193 ? 2.496 -5.301 15.423 1.00 91.50 193 LYS A CA 1
ATOM 1416 C C . LYS A 1 193 ? 1.614 -5.861 14.314 1.00 91.50 193 LYS A C 1
ATOM 1418 O O . LYS A 1 193 ? 1.762 -7.013 13.914 1.00 91.50 193 LYS A O 1
ATOM 1423 N N . LYS A 1 194 ? 0.706 -5.038 13.809 1.00 97.19 194 LYS A N 1
ATOM 1424 C CA . LYS A 1 194 ? -0.227 -5.389 12.736 1.00 97.19 194 LYS A CA 1
ATOM 1425 C C . LYS A 1 194 ? -0.106 -4.361 11.629 1.00 97.19 194 LYS A C 1
ATOM 1427 O O . LYS A 1 194 ? 0.178 -3.200 11.909 1.00 97.19 194 LYS A O 1
ATOM 1432 N N . TYR A 1 195 ? -0.294 -4.791 10.389 1.00 97.56 195 TYR A N 1
ATOM 1433 C CA . TYR A 1 195 ? -0.121 -3.937 9.221 1.00 97.56 195 TYR A CA 1
ATOM 1434 C C . TYR A 1 195 ? -1.225 -4.170 8.201 1.00 97.56 195 TYR A C 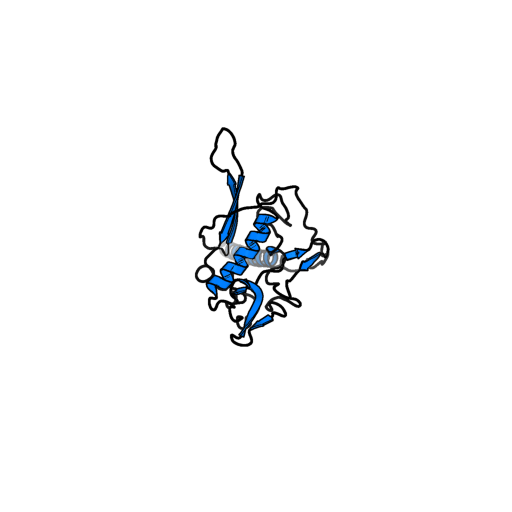1
ATOM 1436 O O . TYR A 1 195 ? -1.822 -5.249 8.131 1.00 97.56 195 TYR A O 1
ATOM 1444 N N . LEU A 1 196 ? -1.452 -3.144 7.389 1.00 98.19 196 LEU A N 1
ATOM 1445 C CA . LEU A 1 196 ? -2.232 -3.238 6.171 1.00 98.19 196 LEU A CA 1
ATOM 1446 C C . LEU A 1 196 ? -1.273 -3.150 4.985 1.00 98.19 196 LEU A C 1
ATOM 1448 O O . LEU A 1 196 ? -0.537 -2.174 4.853 1.00 98.19 196 LEU A O 1
ATOM 1452 N N . LEU A 1 197 ? -1.247 -4.189 4.159 1.00 98.06 197 LEU A N 1
ATOM 1453 C CA . LEU A 1 197 ? -0.385 -4.285 2.985 1.00 98.06 197 LEU A CA 1
ATOM 1454 C C . LEU A 1 197 ? -1.242 -4.343 1.714 1.00 98.06 197 LEU A C 1
ATOM 1456 O O . LEU A 1 197 ? -2.287 -4.997 1.734 1.00 98.06 197 LEU A O 1
ATOM 1460 N N . PRO A 1 198 ? -0.831 -3.678 0.621 1.00 97.50 198 PRO A N 1
ATOM 1461 C CA . PRO A 1 198 ? -1.574 -3.693 -0.635 1.00 97.50 198 PRO A CA 1
ATOM 1462 C C . PRO A 1 198 ? -1.613 -5.103 -1.227 1.00 97.50 198 PRO A C 1
ATOM 1464 O O . PRO A 1 198 ? -0.670 -5.884 -1.072 1.00 97.50 198 PRO A O 1
ATOM 1467 N N . ALA A 1 199 ? -2.676 -5.405 -1.964 1.00 98.00 199 ALA A N 1
ATOM 1468 C CA . ALA A 1 199 ? -2.662 -6.535 -2.875 1.00 98.00 199 ALA A CA 1
ATOM 1469 C C . ALA A 1 199 ? -1.603 -6.330 -3.966 1.00 98.00 199 ALA A C 1
ATOM 1471 O O . ALA A 1 199 ? -1.313 -5.203 -4.376 1.00 98.00 199 ALA A O 1
ATOM 1472 N N . LEU A 1 200 ? -1.061 -7.436 -4.466 1.00 97.50 200 LEU A N 1
ATOM 1473 C CA . LEU A 1 200 ? -0.197 -7.430 -5.641 1.00 97.50 200 LEU A CA 1
ATOM 1474 C C . LEU A 1 200 ? -0.925 -8.086 -6.800 1.00 97.50 200 LEU A C 1
ATOM 1476 O O . LEU A 1 200 ? -1.613 -9.092 -6.627 1.00 97.50 200 LEU A O 1
ATOM 1480 N N . PHE A 1 201 ? -0.760 -7.526 -7.987 1.00 96.00 201 PHE A N 1
ATOM 1481 C CA . PHE A 1 201 ? -1.284 -8.127 -9.192 1.00 96.00 201 PHE A CA 1
ATOM 1482 C C . PHE A 1 201 ? -0.564 -9.447 -9.494 1.00 96.00 201 PHE A C 1
ATOM 1484 O O . PHE A 1 201 ? 0.660 -9.471 -9.641 1.00 96.00 201 PHE A O 1
ATOM 1491 N N . ASP A 1 202 ? -1.328 -10.533 -9.611 1.00 93.69 202 ASP A N 1
ATOM 1492 C CA . ASP A 1 202 ? -0.834 -11.834 -10.051 1.00 93.69 202 ASP A CA 1
ATOM 1493 C C . ASP A 1 202 ? -1.068 -11.992 -11.566 1.00 93.69 202 ASP A C 1
ATOM 1495 O O . ASP A 1 202 ? -2.219 -12.096 -12.009 1.00 93.69 202 ASP A O 1
ATOM 1499 N N . PRO A 1 203 ? -0.001 -12.038 -12.388 1.00 89.50 203 PRO A N 1
ATOM 1500 C CA . PRO A 1 203 ? -0.129 -12.216 -13.832 1.00 89.50 203 PRO A CA 1
ATOM 1501 C C . PRO A 1 203 ? -0.683 -13.585 -14.236 1.00 89.50 203 PRO A C 1
ATOM 1503 O O . PRO A 1 203 ? -1.189 -13.723 -15.347 1.00 89.50 203 PRO A O 1
ATOM 1506 N N . SER A 1 204 ? -0.617 -14.586 -13.358 1.00 91.44 204 SER A N 1
ATOM 1507 C CA . SER A 1 204 ? -1.079 -15.948 -13.642 1.00 91.44 204 SER A CA 1
ATOM 1508 C C . SER A 1 204 ? -2.603 -16.038 -13.605 1.00 91.44 204 SER A C 1
ATOM 1510 O O . SER A 1 204 ? -3.208 -16.687 -14.455 1.00 91.44 204 SER A O 1
ATOM 1512 N N . SER A 1 205 ? -3.228 -15.371 -12.633 1.00 94.12 205 SER A N 1
ATOM 1513 C CA . SER A 1 205 ? -4.685 -15.330 -12.471 1.00 94.12 205 SER A CA 1
ATOM 1514 C C . SER A 1 205 ? -5.329 -14.081 -13.073 1.00 94.12 205 SER A C 1
ATOM 1516 O O . SER A 1 205 ? -6.549 -14.031 -13.202 1.00 94.12 205 SER A O 1
ATOM 1518 N N . SER A 1 206 ? -4.532 -13.073 -13.442 1.00 92.81 206 SER A N 1
ATOM 1519 C CA . SER A 1 206 ? -5.005 -11.742 -13.842 1.00 92.81 206 SER A CA 1
ATOM 1520 C C . SER A 1 206 ? -5.868 -11.051 -12.775 1.00 92.81 206 SER A C 1
ATOM 1522 O O . SER A 1 206 ? -6.813 -10.328 -13.096 1.00 92.81 206 SER A O 1
ATOM 1524 N N . THR A 1 207 ? -5.556 -11.272 -11.495 1.00 95.06 207 THR A N 1
ATOM 1525 C CA . THR A 1 207 ? -6.288 -10.700 -10.355 1.00 95.06 207 THR A CA 1
ATOM 1526 C C . THR A 1 207 ? -5.346 -10.096 -9.321 1.00 95.06 207 THR A C 1
ATOM 1528 O O . THR A 1 207 ? -4.180 -10.464 -9.225 1.00 95.06 207 THR A O 1
ATOM 1531 N N . CYS A 1 208 ? -5.873 -9.210 -8.480 1.00 97.12 208 CYS A N 1
ATOM 1532 C CA . CYS A 1 208 ? -5.170 -8.725 -7.296 1.00 97.12 208 CYS A CA 1
ATOM 1533 C C . CYS A 1 208 ? -5.184 -9.790 -6.194 1.00 97.12 208 CYS A C 1
ATOM 1535 O O . CYS A 1 208 ? -6.248 -10.140 -5.686 1.00 97.12 208 CYS A O 1
ATOM 1537 N N . SER A 1 209 ? -4.010 -10.307 -5.835 1.00 97.44 209 SER A N 1
ATOM 1538 C CA . SER A 1 209 ? -3.840 -11.277 -4.756 1.00 97.44 209 SER A CA 1
ATOM 1539 C C . SER A 1 209 ? -3.708 -10.562 -3.414 1.00 97.44 209 SER A C 1
ATOM 1541 O O . SER A 1 209 ? -2.807 -9.743 -3.224 1.00 97.44 209 SER A O 1
ATOM 1543 N N . THR A 1 210 ? -4.588 -10.897 -2.474 1.00 97.19 210 THR A N 1
ATOM 1544 C CA . THR A 1 210 ? -4.602 -10.367 -1.105 1.00 97.19 210 THR A CA 1
ATOM 1545 C C . THR A 1 210 ? -4.005 -11.377 -0.126 1.00 97.19 210 THR A C 1
ATOM 1547 O O . THR A 1 210 ? -3.841 -12.553 -0.448 1.00 97.19 210 THR A O 1
ATOM 1550 N N . LEU A 1 211 ? -3.651 -10.917 1.077 1.00 96.38 211 LEU A N 1
ATOM 1551 C CA . LEU A 1 211 ? -3.194 -11.800 2.159 1.00 96.38 211 LEU A CA 1
ATOM 1552 C C . LEU A 1 211 ? -4.351 -12.493 2.890 1.00 96.38 211 LEU A C 1
ATOM 1554 O O . LEU A 1 211 ? -4.136 -13.538 3.504 1.00 96.38 211 LEU A O 1
ATOM 1558 N N . VAL A 1 212 ? -5.544 -11.891 2.838 1.00 94.62 212 VAL A N 1
ATOM 1559 C CA . VAL A 1 212 ? -6.786 -12.352 3.477 1.00 94.62 212 VAL A CA 1
ATOM 1560 C C . VAL A 1 212 ? -7.982 -12.178 2.548 1.00 94.62 212 VAL A C 1
ATOM 1562 O O . VAL A 1 212 ? -7.936 -11.274 1.671 1.00 94.62 212 VAL A O 1
#